Protein 6IYY (pdb70)

Solvent-accessible surface area: 13883 Å² total; per-residue (Å²): 121,144,31,20,116,82,72,45,14,5,70,50,21,8,30,30,50,88,17,38,22,0,0,0,0,5,78,58,0,0,21,2,0,38,2,23,113,36,114,58,118,20,83,43,62,178,48,184,55,3,2,29,17,1,26,15,5,57,137,46,56,57,0,0,2,4,10,20,63,104,85,75,0,30,0,12,15,17,131,141,99,115,38,37,14,87,23,117,22,117,55,67,9,55,2,0,40,9,10,64,68,52,0,0,0,0,5,50,47,56,0,46,0,12,23,34,56,143,103,31,111,91,71,42,59,40,127,9,31,176,4,95,119,5,24,6,14,16,0,15,38,98,148,38,12,14,0,0,2,3,6,76,128,76,2,47,0,44,5,11,46,9,80,44,50,158,109,109,66,45,86,1,96,2,15,173,28,73,13,5,11,18,7,26,4,26,77,0,62,63,0,0,0,0,8,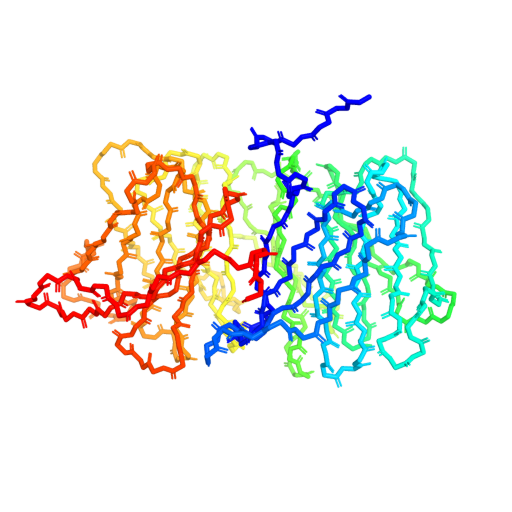112,128,0,10,28,0,50,1,8,44,14,96,55,10,130,91,73,33,36,0,68,32,6,84,135,72,22,60,4,107,14,5,16,2,14,138,92,2,34,29,0,0,1,0,10,40,115,0,25,0,19,0,0,26,6,81,91,26,204,56,85,126,28,59,9,130,14,98,2,110,50,36,23,45,1,19,0,0,15,16,99,79,106,68,0,0,0,0,3,0,31,49,5,8,2,8,12,20,47,19,81,88,104,39,160,22,107,127,74,54,91,26,103,0,32,138,69

Radius of gyration: 18.38 Å; Cα contacts (8 Å, |Δi|>4): 909; chains: 1; bounding box: 47×47×42 Å

Nearest PDB structures (foldseek):
  6klr-assembly1_A  TM=9.874E-01  e=3.138E-53  Homo sapiens
  8zqg-assembly1_B  TM=9.856E-01  e=3.661E-53  Homo sapiens
  9c9i-assembly4_G  TM=9.842E-01  e=3.304E-53  Homo sapiens
  7xfr-assembly1_C-2  TM=9.166E-01  e=2.773E-26  Homo sapiens
  8afq-assembly1_C  TM=8.980E-01  e=2.145E-26  Saccharomyces cerevisiae

Structure (mmCIF, N/CA/C/O backbone):
data_6IYY
#
_entry.id   6IYY
#
_cell.length_a   46.297
_cell.length_b   104.931
_cell.length_c   124.882
_cell.angle_alpha   90.000
_cell.angle_beta   90.000
_cell.angle_gamma   90.000
#
_symmetry.space_group_name_H-M   'C 2 2 21'
#
loop_
_entity.id
_entity.type
_entity.pdbx_description
1 polymer 'WD repeat domain phosphoinositide-interacting protein 3'
2 non-polymer 'SULFATE ION'
3 water water
#
loop_
_atom_site.group_PDB
_atom_site.id
_atom_site.type_symbol
_atom_site.label_atom_id
_atom_site.label_alt_id
_atom_site.label_comp_id
_atom_site.label_asym_id
_atom_site.label_entity_id
_atom_site.label_seq_id
_atom_site.pdbx_PDB_ins_code
_atom_site.Cartn_x
_atom_site.Cartn_y
_atom_site.Cartn_z
_atom_site.occupancy
_atom_site.B_iso_or_equiv
_atom_site.auth_seq_id
_atom_site.auth_comp_id
_atom_site.auth_asym_id
_atom_site.auth_atom_id
_atom_site.pdbx_PDB_model_num
ATOM 1 N N . GLY A 1 1 ? 15.928 6.773 7.310 1.00 64.68 1 GLY A N 1
ATOM 2 C CA . GLY A 1 1 ? 14.503 7.042 7.315 1.00 57.78 1 GLY A CA 1
ATOM 3 C C . GLY A 1 1 ? 14.145 8.513 7.213 1.00 54.16 1 GLY A C 1
ATOM 4 O O . GLY A 1 1 ? 13.670 9.106 8.194 1.00 53.78 1 GLY A O 1
ATOM 5 N N . PRO A 1 2 ? 14.374 9.108 6.034 1.00 50.59 2 PRO A N 1
ATOM 6 C CA . PRO A 1 2 ? 13.988 10.517 5.845 1.00 47.96 2 PRO A CA 1
ATOM 7 C C . PRO A 1 2 ? 12.485 10.746 5.895 1.00 49.79 2 PRO A C 1
ATOM 8 O O . PRO A 1 2 ? 12.047 11.840 6.282 1.00 56.51 2 PRO A O 1
ATOM 12 N N . GLY A 1 3 ? 11.678 9.758 5.510 1.00 40.77 3 GLY A N 1
ATOM 13 C CA . GLY A 1 3 ? 10.247 9.941 5.650 1.00 32.55 3 GLY A CA 1
ATOM 14 C C . GLY A 1 3 ? 9.682 10.882 4.596 1.00 36.10 3 GLY A C 1
ATOM 15 O O . GLY A 1 3 ? 10.261 11.103 3.522 1.00 38.76 3 GLY A O 1
ATOM 16 N N . SER A 1 4 ? 8.501 11.413 4.905 1.00 28.44 4 SER A N 1
ATOM 17 C CA . SER A 1 4 ? 7.746 12.253 3.987 1.00 25.95 4 SER A CA 1
ATOM 18 C C . SER A 1 4 ? 7.175 13.421 4.776 1.00 25.25 4 SER A C 1
ATOM 19 O O . SER A 1 4 ? 6.987 13.312 5.995 1.00 27.28 4 SER A O 1
ATOM 22 N N . PRO A 1 5 ? 6.893 14.554 4.116 1.00 26.76 5 PRO A N 1
ATOM 23 C CA . PRO A 1 5 ? 6.399 15.722 4.869 1.00 31.01 5 PRO A CA 1
ATOM 24 C C . PRO A 1 5 ? 5.180 15.420 5.732 1.00 29.39 5 PRO A C 1
ATOM 25 O O . PRO A 1 5 ? 5.104 15.900 6.868 1.00 34.05 5 PRO A O 1
ATOM 29 N N . HIS A 1 6 ? 4.234 14.612 5.232 1.00 30.43 6 HIS A N 1
ATOM 30 C CA . HIS A 1 6 ? 3.009 14.326 5.972 1.00 32.10 6 HIS A CA 1
ATOM 31 C C . HIS A 1 6 ? 3.003 12.969 6.667 1.00 38.03 6 HIS A C 1
ATOM 32 O O . HIS A 1 6 ? 1.981 12.600 7.256 1.00 38.98 6 HIS A O 1
ATOM 39 N N . GLY A 1 7 ? 4.105 12.228 6.634 1.00 35.36 7 GLY A N 1
ATOM 40 C CA . GLY A 1 7 ? 4.106 10.906 7.222 1.00 31.94 7 GLY A CA 1
ATOM 41 C C . GLY A 1 7 ? 3.255 9.911 6.472 1.00 28.29 7 GLY A C 1
ATOM 42 O O . GLY A 1 7 ? 2.920 8.867 7.030 1.00 32.33 7 GLY A O 1
ATOM 43 N N . ASN A 1 8 ? 2.883 10.213 5.222 1.00 21.36 8 ASN A N 1
ATOM 44 C CA . ASN A 1 8 ? 2.055 9.340 4.394 1.00 21.83 8 ASN A CA 1
ATOM 45 C C . ASN A 1 8 ? 2.808 8.774 3.203 1.00 20.63 8 ASN A C 1
ATOM 46 O O . ASN A 1 8 ? 2.185 8.208 2.300 1.00 17.90 8 ASN A O 1
ATOM 51 N N . GLY A 1 9 ? 4.135 8.914 3.175 1.00 20.49 9 GLY A N 1
ATOM 52 C CA . GLY A 1 9 ? 4.939 8.349 2.113 1.00 19.86 9 GLY A CA 1
ATOM 53 C C . GLY A 1 9 ? 4.984 9.124 0.809 1.00 18.94 9 GLY A C 1
ATOM 54 O O . GLY A 1 9 ? 5.780 8.759 -0.074 1.00 17.39 9 GLY A O 1
ATOM 55 N N A LEU A 1 10 ? 4.172 10.168 0.646 0.81 16.24 10 LEU A N 1
ATOM 56 N N B LEU A 1 10 ? 4.182 10.176 0.672 0.19 17.08 10 LEU A N 1
ATOM 57 C CA A LEU A 1 10 ? 4.072 10.879 -0.627 0.81 15.22 10 LEU A CA 1
ATOM 58 C CA B LEU A 1 10 ? 4.079 10.940 -0.564 0.19 15.56 10 LEU A CA 1
ATOM 59 C C A LEU A 1 10 ? 5.207 11.895 -0.762 0.81 15.67 10 LEU A C 1
ATOM 60 C C B LEU A 1 10 ? 5.280 11.870 -0.702 0.19 16.32 10 LEU A C 1
ATOM 61 O O A LEU A 1 10 ? 5.365 12.787 0.079 0.81 19.25 10 LEU A O 1
ATOM 62 O O B LEU A 1 10 ? 5.545 12.690 0.185 0.19 18.12 10 LEU A O 1
ATOM 71 N N . LEU A 1 11 ? 6.014 11.735 -1.809 1.00 14.90 11 LEU A N 1
ATOM 72 C CA . LEU A 1 11 ? 7.174 12.580 -2.054 1.00 16.68 11 LEU A CA 1
ATOM 73 C C . LEU A 1 11 ? 6.989 13.560 -3.206 1.00 14.94 11 LEU A C 1
ATOM 74 O O . LEU A 1 11 ? 7.734 14.538 -3.283 1.00 16.79 11 LEU A O 1
ATOM 79 N N . TYR A 1 12 ? 6.065 13.285 -4.107 1.00 14.44 12 TYR A N 1
ATOM 80 C CA . TYR A 1 12 ? 5.927 14.042 -5.351 1.00 12.98 12 TYR A CA 1
ATOM 81 C C . TYR A 1 12 ? 4.521 13.829 -5.887 1.00 13.55 12 TYR A C 1
ATOM 82 O O . TYR A 1 12 ? 4.004 12.716 -5.835 1.00 15.20 12 TYR A O 1
ATOM 91 N N . ALA A 1 13 ? 3.933 14.871 -6.466 1.00 13.73 13 ALA A N 1
ATOM 92 C CA . ALA A 1 13 ? 2.707 14.692 -7.233 1.00 13.56 13 ALA A CA 1
ATOM 93 C C . ALA A 1 13 ? 2.742 15.644 -8.404 1.00 10.50 13 ALA A C 1
ATOM 94 O O . ALA A 1 13 ? 3.164 16.794 -8.243 1.00 13.65 13 ALA A O 1
ATOM 96 N N . GLY A 1 14 ? 2.260 15.178 -9.568 1.00 10.01 14 GLY A N 1
ATOM 97 C CA . GLY A 1 14 ? 2.260 16.023 -10.751 1.00 13.30 14 GLY A CA 1
ATOM 98 C C . GLY A 1 14 ? 1.282 15.509 -11.787 1.00 16.04 14 GLY A C 1
ATOM 99 O O . GLY A 1 14 ? 0.921 14.328 -11.787 1.00 13.12 14 GLY A O 1
ATOM 100 N N . PHE A 1 15 ? 0.863 16.406 -12.684 1.00 10.06 15 PHE A N 1
ATOM 101 C CA . PHE A 1 15 ? -0.064 16.059 -13.763 1.00 14.61 15 PHE A CA 1
ATOM 102 C C . PHE A 1 15 ? 0.685 15.690 -15.039 1.00 14.91 15 PHE A C 1
ATOM 103 O O . PHE A 1 15 ? 1.847 16.049 -15.225 1.00 18.10 15 PHE A O 1
ATOM 111 N N . ASN A 1 16 ? -0.005 14.984 -15.946 1.00 13.70 16 ASN A N 1
ATOM 112 C CA . ASN A 1 16 ? 0.518 14.804 -17.292 1.00 16.26 16 ASN A CA 1
ATOM 113 C C . ASN A 1 16 ? 0.064 16.000 -18.139 1.00 17.06 16 ASN A C 1
ATOM 114 O O . ASN A 1 16 ? -0.553 16.938 -17.625 1.00 16.99 16 ASN A O 1
ATOM 119 N N . GLN A 1 17 ? 0.378 15.990 -19.444 1.00 14.40 17 GLN A N 1
ATOM 120 C CA . GLN A 1 17 ? 0.219 17.214 -20.238 1.00 15.27 17 GLN A CA 1
ATOM 121 C C . GLN A 1 17 ? -1.196 17.780 -20.157 1.00 19.55 17 GLN A C 1
ATOM 122 O O . GLN A 1 17 ? -1.372 18.961 -19.839 1.00 14.65 17 GLN A O 1
ATOM 128 N N . ASP A 1 18 ? -2.223 16.976 -20.470 1.00 17.24 18 ASP A N 1
ATOM 129 C CA . ASP A 1 18 ? -3.578 17.525 -20.467 1.00 18.01 18 ASP A CA 1
ATOM 130 C C . ASP A 1 18 ? -4.265 17.370 -19.117 1.00 17.17 18 ASP A C 1
ATOM 131 O O . ASP A 1 18 ? -5.487 17.552 -19.037 1.00 18.61 18 ASP A O 1
ATOM 136 N N . HIS A 1 19 ? -3.516 17.006 -18.075 1.00 15.15 19 HIS A N 1
ATOM 137 C CA . HIS A 1 19 ? -4.012 16.962 -16.692 1.00 15.15 19 HIS A CA 1
ATOM 138 C C . HIS A 1 19 ? -5.105 15.926 -16.493 1.00 14.04 19 HIS A C 1
ATOM 139 O O . HIS A 1 19 ? -5.824 15.972 -15.489 1.00 13.56 19 HIS A O 1
ATOM 146 N N . GLY A 1 20 ? -5.240 14.981 -17.422 1.00 15.83 20 GLY A N 1
ATOM 147 C CA . GLY A 1 20 ? -6.241 13.935 -17.266 1.00 21.08 20 GLY A CA 1
ATOM 148 C C . GLY A 1 20 ? -5.814 12.823 -16.342 1.00 15.22 20 GLY A C 1
ATOM 149 O O . GLY A 1 20 ? -6.647 12.009 -15.934 1.00 16.11 20 GLY A O 1
ATOM 150 N N . CYS A 1 21 ? -4.521 12.784 -16.024 1.00 14.71 21 CYS A N 1
ATOM 151 C CA . CYS A 1 21 ? -3.903 11.870 -15.075 1.00 15.55 21 CYS A CA 1
ATOM 152 C C . CYS A 1 21 ? -2.977 12.653 -14.153 1.00 15.80 21 CYS A C 1
ATOM 153 O O . CYS A 1 21 ? -2.476 13.720 -14.514 1.00 13.09 21 CYS A O 1
ATOM 156 N N . PHE A 1 22 ? -2.762 12.116 -12.952 1.00 10.78 22 PHE A N 1
ATOM 157 C CA . PHE A 1 22 ? -1.719 12.616 -12.080 1.00 10.67 22 PHE A CA 1
ATOM 158 C C . PHE A 1 22 ? -1.025 11.412 -11.479 1.00 15.63 22 PHE A C 1
ATOM 159 O O . PHE A 1 22 ? -1.580 10.310 -11.413 1.00 13.00 22 PHE A O 1
ATOM 167 N N . ALA A 1 23 ? 0.230 11.614 -11.143 1.00 13.62 23 ALA A N 1
ATOM 168 C CA . ALA A 1 23 ? 1.038 10.548 -10.592 1.00 15.82 23 ALA A CA 1
ATOM 169 C C . ALA A 1 23 ? 1.662 11.041 -9.306 1.00 13.91 23 ALA A C 1
ATOM 170 O O . ALA A 1 23 ? 1.949 12.231 -9.148 1.00 18.11 23 ALA A O 1
ATOM 172 N N . CYS A 1 24 ? 1.840 10.114 -8.378 1.00 12.35 24 CYS A N 1
ATOM 173 C CA . CYS A 1 24 ? 2.495 10.407 -7.119 1.00 11.56 24 CYS A CA 1
ATOM 174 C C . CYS A 1 24 ? 3.756 9.580 -7.046 1.00 13.80 24 CYS A C 1
ATOM 175 O O . CYS A 1 24 ? 3.711 8.370 -7.293 1.00 14.29 24 CYS A O 1
ATOM 178 N N . GLY A 1 25 ? 4.853 10.206 -6.633 1.00 12.79 25 GLY A N 1
ATOM 179 C CA . GLY A 1 25 ? 6.048 9.461 -6.275 1.00 12.95 25 GLY A CA 1
ATOM 180 C C . GLY A 1 25 ? 5.974 9.208 -4.783 1.00 15.66 25 GLY A C 1
ATOM 181 O O . GLY A 1 25 ? 5.730 10.135 -4.008 1.00 16.35 25 GLY A O 1
ATOM 182 N N . MET A 1 26 ? 6.162 7.943 -4.386 1.00 11.62 26 MET A N 1
ATOM 183 C CA . MET A 1 26 ? 6.027 7.507 -3.003 1.00 12.54 26 MET A CA 1
ATOM 184 C C . MET A 1 26 ? 7.328 6.899 -2.514 1.00 14.00 26 MET A C 1
ATOM 185 O O . MET A 1 26 ? 8.150 6.417 -3.287 1.00 14.18 26 MET A O 1
ATOM 190 N N . GLU A 1 27 ? 7.463 6.861 -1.192 1.00 15.32 27 GLU A N 1
ATOM 191 C CA . GLU A 1 27 ? 8.621 6.205 -0.586 1.00 17.07 27 GLU A CA 1
ATOM 192 C C . GLU A 1 27 ? 8.748 4.739 -1.002 1.00 17.23 27 GLU A C 1
ATOM 193 O O . GLU A 1 27 ? 9.866 4.188 -0.949 1.00 18.41 27 GLU A O 1
ATOM 199 N N . ASN A 1 28 ? 7.639 4.092 -1.412 1.00 15.92 28 ASN A N 1
ATOM 200 C CA . ASN A 1 28 ? 7.686 2.696 -1.848 1.00 16.20 28 ASN A CA 1
ATOM 201 C C . ASN A 1 28 ? 7.377 2.473 -3.340 1.00 15.00 28 ASN A C 1
ATOM 202 O O . ASN A 1 28 ? 7.256 1.318 -3.754 1.00 15.98 28 ASN A O 1
ATOM 207 N N . GLY A 1 29 ? 7.336 3.513 -4.154 1.00 13.92 29 GLY A N 1
ATOM 208 C CA . GLY A 1 29 ? 7.104 3.327 -5.587 1.00 14.11 29 GLY A CA 1
ATOM 209 C C . GLY A 1 29 ? 6.367 4.514 -6.191 1.00 17.71 29 GLY A C 1
ATOM 210 O O . GLY A 1 29 ? 6.687 5.668 -5.892 1.00 14.87 29 GLY A O 1
ATOM 211 N N . PHE A 1 30 ? 5.385 4.221 -7.055 1.00 12.87 30 PHE A N 1
ATOM 212 C CA . PHE A 1 30 ? 4.629 5.306 -7.655 1.00 10.16 30 PHE A CA 1
ATOM 213 C C . PHE A 1 30 ? 3.197 4.849 -7.862 1.00 11.47 30 PHE A C 1
ATOM 214 O O . PHE A 1 30 ? 2.907 3.652 -7.893 1.00 14.24 30 PHE A O 1
ATOM 222 N N . ARG A 1 31 ? 2.306 5.838 -7.983 1.00 12.63 31 ARG A N 1
ATOM 223 C CA . ARG A 1 31 ? 0.879 5.626 -8.170 1.00 14.96 31 ARG A CA 1
ATOM 224 C C . ARG A 1 31 ? 0.387 6.566 -9.254 1.00 14.57 31 ARG A C 1
ATOM 225 O O . ARG A 1 31 ? 0.858 7.702 -9.365 1.00 17.36 31 ARG A O 1
ATOM 233 N N . VAL A 1 32 ? -0.535 6.085 -10.079 1.00 11.41 32 VAL A N 1
ATOM 234 C CA . VAL A 1 32 ? -1.109 6.896 -11.139 1.00 12.70 32 VAL A CA 1
ATOM 235 C C . VAL A 1 32 ? -2.614 6.881 -10.988 1.00 11.89 32 VAL A C 1
ATOM 236 O O . VAL A 1 32 ? -3.206 5.816 -10.800 1.00 11.35 32 VAL A O 1
ATOM 240 N N . TYR A 1 33 ? -3.223 8.046 -11.183 1.00 16.79 33 TYR A N 1
ATOM 241 C CA . TYR A 1 33 ? -4.653 8.264 -11.041 1.00 13.22 33 TYR A CA 1
ATOM 242 C C . TYR A 1 33 ? -5.205 8.906 -12.296 1.00 12.09 33 TYR A C 1
ATOM 243 O O . TYR A 1 33 ? -4.557 9.776 -12.881 1.00 16.76 33 TYR A O 1
ATOM 252 N N . ASN A 1 34 ? -6.410 8.509 -12.686 1.00 13.00 34 ASN A N 1
ATOM 253 C CA . ASN A 1 34 ? -7.185 9.390 -13.547 1.00 16.57 34 ASN A CA 1
ATOM 254 C C . ASN A 1 34 ? -7.626 10.576 -12.708 1.00 18.42 34 ASN A C 1
ATOM 255 O O . ASN A 1 34 ? -8.071 10.408 -11.569 1.00 16.30 34 ASN A O 1
ATOM 260 N N . THR A 1 35 ? -7.519 11.775 -13.278 1.00 17.05 35 THR A N 1
ATOM 261 C CA . THR A 1 35 ? -7.773 12.984 -12.504 1.00 13.80 35 THR A CA 1
ATOM 262 C C . THR A 1 35 ? -9.259 13.186 -12.237 1.00 17.62 35 THR A C 1
ATOM 263 O O . THR A 1 35 ? -9.648 13.544 -11.123 1.00 16.46 35 THR A O 1
ATOM 267 N N . ASP A 1 36 ? -10.104 12.997 -13.241 1.00 13.98 36 ASP A N 1
ATOM 268 C CA . ASP A 1 36 ? -11.492 13.449 -13.118 1.00 19.16 36 ASP A CA 1
ATOM 269 C C . ASP A 1 36 ? -12.353 12.705 -14.140 1.00 21.87 36 ASP A C 1
ATOM 270 O O . ASP A 1 36 ? -12.297 13.025 -15.334 1.00 17.52 36 ASP A O 1
ATOM 275 N N . PRO A 1 37 ? -13.156 11.703 -13.723 1.00 19.30 37 PRO A N 1
ATOM 276 C CA . PRO A 1 37 ? -13.369 11.265 -12.333 1.00 21.47 37 PRO A CA 1
ATOM 277 C C . PRO A 1 37 ? -12.146 10.592 -11.737 1.00 22.28 37 PRO A C 1
ATOM 278 O O . PRO A 1 37 ? -11.408 9.886 -12.440 1.00 19.11 37 PRO A O 1
ATOM 282 N N . LEU A 1 38 ? -11.922 10.837 -10.447 1.00 19.81 38 LEU A N 1
ATOM 283 C CA . LEU A 1 38 ? -10.767 10.295 -9.762 1.00 19.75 38 LEU A CA 1
ATOM 284 C C . LEU A 1 38 ? -10.836 8.777 -9.769 1.00 16.22 38 LEU A C 1
ATOM 285 O O . LEU A 1 38 ? -11.861 8.195 -9.400 1.00 17.63 38 LEU A O 1
ATOM 290 N N . LYS A 1 39 ? -9.748 8.134 -10.186 1.00 18.50 39 LYS A N 1
ATOM 291 C CA . LYS A 1 39 ? -9.718 6.679 -10.247 1.00 20.68 39 LYS A CA 1
ATOM 292 C C . LYS A 1 39 ? -8.275 6.240 -10.139 1.00 19.35 39 LYS A C 1
ATOM 293 O O . LYS A 1 39 ? -7.409 6.829 -10.791 1.00 20.43 39 LYS A O 1
ATOM 299 N N . GLU A 1 40 ? -8.008 5.227 -9.318 1.00 18.59 40 GLU A N 1
ATOM 300 C CA . GLU A 1 40 ? -6.647 4.698 -9.260 1.00 17.23 40 GLU A CA 1
ATOM 301 C C . GLU A 1 40 ? -6.401 3.865 -10.512 1.00 15.68 40 GLU A C 1
ATOM 302 O O . GLU A 1 40 ? -7.234 3.026 -10.872 1.00 24.59 40 GLU A O 1
ATOM 308 N N . LYS A 1 41 ? -5.320 4.146 -11.229 1.00 15.26 41 LYS A N 1
ATOM 309 C CA . LYS A 1 41 ? -5.031 3.420 -12.469 1.00 22.31 41 LYS A CA 1
ATOM 310 C C . LYS A 1 41 ? -3.821 2.508 -12.389 1.00 20.55 41 LYS A C 1
ATOM 311 O O . LYS A 1 41 ? -3.767 1.509 -13.113 1.00 20.65 41 LYS A O 1
ATOM 317 N N . GLU A 1 42 ? -2.858 2.803 -11.525 1.00 16.90 42 GLU A N 1
ATOM 318 C CA . GLU A 1 42 ? -1.739 1.892 -11.351 1.00 15.38 42 GLU A CA 1
ATOM 319 C C . GLU A 1 42 ? -1.148 2.162 -9.985 1.00 14.30 42 GLU A C 1
ATOM 320 O O . GLU A 1 42 ? -1.069 3.317 -9.561 1.00 13.31 42 GLU A O 1
ATOM 326 N N . LYS A 1 43 ? -0.738 1.101 -9.305 1.00 13.89 43 LYS A N 1
ATOM 327 C CA . LYS A 1 43 ? -0.058 1.240 -8.022 1.00 14.93 43 LYS A CA 1
ATOM 328 C C . LYS A 1 43 ? 1.140 0.309 -8.027 1.00 15.67 43 LYS A C 1
ATOM 329 O O . LYS A 1 43 ? 0.973 -0.908 -8.161 1.00 19.06 43 LYS A O 1
ATOM 335 N N . GLN A 1 44 ? 2.341 0.870 -7.895 1.00 12.77 44 GLN A N 1
ATOM 336 C CA . GLN A 1 44 ? 3.550 0.077 -7.723 1.00 16.09 44 GLN A CA 1
ATOM 337 C C . GLN A 1 44 ? 4.065 0.419 -6.331 1.00 15.28 44 GLN A C 1
ATOM 338 O O . GLN A 1 44 ? 4.493 1.551 -6.092 1.00 16.10 44 GLN A O 1
ATOM 344 N N . GLU A 1 45 ? 3.951 -0.519 -5.393 1.00 14.75 45 GLU A N 1
ATOM 345 C CA . GLU A 1 45 ? 4.294 -0.203 -4.011 1.00 17.24 45 GLU A CA 1
ATOM 346 C C . GLU A 1 45 ? 5.489 -0.995 -3.513 1.00 16.71 45 GLU A C 1
ATOM 347 O O . GLU A 1 45 ? 5.769 -0.980 -2.300 1.00 17.76 45 GLU A O 1
ATOM 353 N N . PHE A 1 46 ? 6.213 -1.669 -4.417 1.00 16.76 46 PHE A N 1
ATOM 354 C CA . PHE A 1 46 ? 7.317 -2.538 -4.030 1.00 18.14 46 PHE A CA 1
ATOM 355 C C . PHE A 1 46 ? 8.595 -2.216 -4.811 1.00 20.78 46 PHE A C 1
ATOM 356 O O . PHE A 1 46 ? 9.431 -3.092 -5.036 1.00 21.62 46 PHE A O 1
ATOM 364 N N . LEU A 1 47 ? 8.774 -0.956 -5.188 1.00 19.18 47 LEU A N 1
ATOM 365 C CA . LEU A 1 47 ? 9.965 -0.483 -5.889 1.00 17.23 47 LEU A CA 1
ATOM 366 C C . LEU A 1 47 ? 10.984 -0.004 -4.870 1.00 21.54 47 LEU A C 1
ATOM 367 O O . LEU A 1 47 ? 10.775 1.012 -4.194 1.00 20.74 47 LEU A O 1
ATOM 372 N N . GLU A 1 48 ? 12.087 -0.739 -4.751 1.00 19.83 48 GLU A N 1
ATOM 373 C CA . GLU A 1 48 ? 13.066 -0.431 -3.719 1.00 25.84 48 GLU A CA 1
ATOM 374 C C . GLU A 1 48 ? 13.622 0.958 -3.954 1.00 22.08 48 GLU A C 1
ATOM 375 O O . GLU A 1 48 ? 13.919 1.332 -5.090 1.00 27.57 48 GLU A O 1
ATOM 381 N N . GLY A 1 49 ? 13.706 1.743 -2.890 1.00 21.90 49 GLY A N 1
ATOM 382 C CA . GLY A 1 49 ? 14.178 3.104 -2.972 1.00 25.62 49 GLY A CA 1
ATOM 383 C C . GLY A 1 49 ? 13.114 4.147 -3.231 1.00 21.86 49 GLY A C 1
ATOM 384 O O . GLY A 1 49 ? 13.375 5.344 -3.030 1.00 22.71 49 GLY A O 1
ATOM 385 N N . GLY A 1 50 ? 11.931 3.743 -3.684 1.00 22.16 50 GLY A N 1
ATOM 386 C CA . GLY A 1 50 ? 10.874 4.687 -3.977 1.00 20.43 50 GLY A CA 1
ATOM 387 C C . GLY A 1 50 ? 11.126 5.558 -5.202 1.00 20.03 50 GLY A C 1
ATOM 388 O O . GLY A 1 50 ? 12.062 5.373 -5.981 1.00 17.07 50 GLY A O 1
ATOM 389 N N . VAL A 1 51 ? 10.242 6.533 -5.367 1.00 14.94 51 VAL A N 1
ATOM 390 C CA . VAL A 1 51 ? 10.273 7.410 -6.530 1.00 15.40 51 VAL A CA 1
ATOM 391 C C . VAL A 1 51 ? 9.964 8.828 -6.078 1.00 16.85 51 VAL A C 1
ATOM 392 O O . VAL A 1 51 ? 8.941 9.069 -5.432 1.00 16.97 51 VAL A O 1
ATOM 396 N N . GLY A 1 52 ? 10.822 9.769 -6.434 1.00 19.61 52 GLY A N 1
ATOM 397 C CA . GLY A 1 52 ? 10.648 11.128 -5.967 1.00 21.55 52 GLY A CA 1
ATOM 398 C C . GLY A 1 52 ? 10.251 12.127 -7.036 1.00 23.56 52 GLY A C 1
ATOM 399 O O . GLY A 1 52 ? 10.093 13.316 -6.749 1.00 24.68 52 GLY A O 1
ATOM 400 N N . HIS A 1 53 ? 10.122 11.662 -8.275 1.00 20.45 53 HIS A N 1
ATOM 401 C CA . HIS A 1 53 ? 9.641 12.454 -9.402 1.00 16.59 53 HIS A CA 1
ATOM 402 C C . HIS A 1 53 ? 9.121 11.471 -10.443 1.00 16.15 53 HIS A C 1
ATOM 403 O O . HIS A 1 53 ? 9.765 10.452 -10.698 1.00 19.61 53 HIS A O 1
ATOM 410 N N . VAL A 1 54 ? 7.941 11.739 -10.999 1.00 14.56 54 VAL A N 1
ATOM 411 C CA . VAL A 1 54 ? 7.308 10.872 -11.994 1.00 13.48 54 VAL A CA 1
ATOM 412 C C . VAL A 1 54 ? 6.840 11.741 -13.146 1.00 18.76 54 VAL A C 1
ATOM 413 O O . VAL A 1 54 ? 6.090 12.700 -12.934 1.00 17.84 54 VAL A O 1
ATOM 417 N N A GLU A 1 55 ? 7.221 11.371 -14.358 0.47 18.36 55 GLU A N 1
ATOM 418 N N B GLU A 1 55 ? 7.290 11.419 -14.353 0.53 18.60 55 GLU A N 1
ATOM 419 C CA A GLU A 1 55 ? 6.785 12.066 -15.561 0.47 18.56 55 GLU A CA 1
ATOM 420 C CA B GLU A 1 55 ? 6.819 12.040 -15.587 0.53 18.66 55 GLU A CA 1
ATOM 421 C C A GLU A 1 55 ? 6.077 11.079 -16.480 0.47 15.62 55 GLU A C 1
ATOM 422 C C B GLU A 1 55 ? 6.004 11.008 -16.359 0.53 15.75 55 GLU A C 1
ATOM 423 O O A GLU A 1 55 ? 6.625 10.021 -16.797 0.47 13.64 55 GLU A O 1
ATOM 424 O O B GLU A 1 55 ? 6.381 9.836 -16.421 0.53 14.86 55 GLU A O 1
ATOM 435 N N . MET A 1 56 ? 4.862 11.427 -16.903 1.00 13.75 56 MET A N 1
ATOM 436 C CA . MET A 1 56 ? 4.010 10.534 -17.676 1.00 16.60 56 MET A CA 1
ATOM 437 C C . MET A 1 56 ? 4.077 10.856 -19.160 1.00 18.25 56 MET A C 1
ATOM 438 O O . MET A 1 56 ? 4.024 12.024 -19.557 1.00 16.80 56 MET A O 1
ATOM 443 N N . LEU A 1 57 ? 4.190 9.799 -19.965 1.00 14.08 57 LEU A N 1
ATOM 444 C CA . LEU A 1 57 ? 4.064 9.862 -21.418 1.00 15.49 57 LEU A CA 1
ATOM 445 C C . LEU A 1 57 ? 3.202 8.665 -21.862 1.00 17.42 57 LEU A C 1
ATOM 446 O O . LEU A 1 57 ? 3.616 7.769 -22.595 1.00 15.63 57 LEU A O 1
ATOM 451 N N . PHE A 1 58 ? 1.955 8.622 -21.379 1.00 14.93 58 PHE A N 1
ATOM 452 C CA . PHE A 1 58 ? 1.085 7.491 -21.681 1.00 17.67 58 PHE A CA 1
ATOM 453 C C . PHE A 1 58 ? 0.812 7.329 -23.164 1.00 16.57 58 PHE A C 1
ATOM 454 O O . PHE A 1 58 ? 0.504 6.212 -23.598 1.00 20.06 58 PHE A O 1
ATOM 462 N N . ARG A 1 59 ? 0.911 8.401 -23.954 1.00 19.23 59 ARG A N 1
ATOM 463 C CA . ARG A 1 59 ? 0.716 8.261 -25.395 1.00 19.42 59 ARG A CA 1
ATOM 464 C C . ARG A 1 59 ? 1.682 7.246 -26.007 1.00 20.27 59 ARG A C 1
ATOM 465 O O . ARG A 1 59 ? 1.365 6.635 -27.044 1.00 21.97 59 ARG A O 1
ATOM 473 N N . CYS A 1 60 ? 2.845 7.045 -25.379 1.00 20.19 60 CYS A N 1
ATOM 474 C CA . CYS A 1 60 ? 3.825 6.038 -25.789 1.00 22.89 60 CYS A CA 1
ATOM 475 C C . CYS A 1 60 ? 3.961 4.920 -24.758 1.00 23.28 60 CYS A C 1
ATOM 476 O O . CYS A 1 60 ? 4.908 4.133 -24.837 1.00 23.98 60 CYS A O 1
ATOM 479 N N . ASN A 1 61 ? 3.058 4.866 -23.779 1.00 19.73 61 ASN A N 1
ATOM 480 C CA . ASN A 1 61 ? 3.064 3.867 -22.709 1.00 20.51 61 ASN A CA 1
ATOM 481 C C . ASN A 1 61 ? 4.380 3.857 -21.930 1.00 20.49 61 ASN A C 1
ATOM 482 O O . ASN A 1 61 ? 4.885 2.798 -21.547 1.00 20.29 61 ASN A O 1
ATOM 487 N N . TYR A 1 62 ? 4.915 5.043 -21.646 1.00 17.79 62 TYR A N 1
ATOM 488 C CA . TYR A 1 62 ? 6.112 5.171 -20.824 1.00 14.08 62 TYR A CA 1
ATOM 489 C C . TYR A 1 62 ? 5.899 6.158 -19.692 1.00 17.35 62 TYR A C 1
ATOM 490 O O . TYR A 1 62 ? 5.133 7.122 -19.825 1.00 20.49 62 TYR A O 1
ATOM 499 N N . LEU A 1 63 ? 6.582 5.894 -18.577 1.00 17.28 63 LEU A N 1
ATOM 500 C CA . LEU A 1 63 ? 6.837 6.878 -17.531 1.00 16.51 63 LEU A CA 1
ATOM 501 C C . LEU A 1 63 ? 8.338 7.040 -17.351 1.00 12.12 63 LEU A C 1
ATOM 502 O O . LEU A 1 63 ? 9.121 6.128 -17.636 1.00 16.01 63 LEU A O 1
ATOM 507 N N . ALA A 1 64 ? 8.743 8.197 -16.844 1.00 11.46 64 ALA A N 1
ATOM 508 C CA . ALA A 1 64 ? 10.102 8.371 -16.342 1.00 12.79 64 ALA A CA 1
ATOM 509 C C . ALA A 1 64 ? 10.062 8.574 -14.835 1.00 15.28 64 ALA A C 1
ATOM 510 O O . ALA A 1 64 ? 9.273 9.387 -14.326 1.00 18.33 64 ALA A O 1
ATOM 512 N N . LEU A 1 65 ? 10.906 7.829 -14.128 1.00 17.94 65 LEU A N 1
ATOM 513 C CA . LEU A 1 65 ? 10.951 7.821 -12.674 1.00 20.25 65 LEU A CA 1
ATOM 514 C C . LEU A 1 65 ? 12.316 8.270 -12.203 1.00 19.17 65 LEU A C 1
ATOM 515 O O . LEU A 1 65 ? 13.340 7.813 -12.722 1.00 19.09 65 LEU A O 1
ATOM 520 N N . VAL A 1 66 ? 12.344 9.151 -11.209 1.00 11.67 66 VAL A N 1
ATOM 521 C CA . VAL A 1 66 ? 13.590 9.405 -10.491 1.00 15.72 66 VAL A CA 1
ATOM 522 C C . VAL A 1 66 ? 13.562 8.600 -9.206 1.00 21.32 66 VAL A C 1
ATOM 523 O O . VAL A 1 66 ? 12.606 8.701 -8.414 1.00 16.07 66 VAL A O 1
ATOM 527 N N . GLY A 1 67 ? 14.590 7.773 -9.022 1.00 16.71 67 GLY A N 1
ATOM 528 C CA . GLY A 1 67 ? 14.691 6.994 -7.809 1.00 23.82 67 GLY A CA 1
ATOM 529 C C . GLY A 1 67 ? 14.702 7.890 -6.591 1.00 31.61 67 GLY A C 1
ATOM 530 O O . GLY A 1 67 ? 15.151 9.036 -6.636 1.00 35.21 67 GLY A O 1
ATOM 531 N N . GLY A 1 68 ? 14.154 7.372 -5.501 1.00 33.56 68 GLY A N 1
ATOM 532 C CA . GLY A 1 68 ? 14.209 8.112 -4.256 1.00 28.12 68 GLY A CA 1
ATOM 533 C C . GLY A 1 68 ? 15.622 8.508 -3.885 1.00 29.09 68 GLY A C 1
ATOM 534 O O . GLY A 1 68 ? 15.830 9.552 -3.263 1.00 31.44 68 GLY A O 1
ATOM 535 N N . GLY A 1 69 ? 16.610 7.694 -4.277 1.00 31.88 69 GLY A N 1
ATOM 536 C CA . GLY A 1 69 ? 18.022 8.000 -4.088 1.00 29.94 69 GLY A CA 1
ATOM 537 C C . GLY A 1 69 ? 18.543 9.159 -4.929 1.00 33.59 69 GLY A C 1
ATOM 538 O O . GLY A 1 69 ? 19.673 9.611 -4.697 1.00 30.64 69 GLY A O 1
ATOM 539 N N . LYS A 1 70 ? 17.758 9.627 -5.903 1.00 29.51 70 LYS A N 1
ATOM 540 C CA . LYS A 1 70 ? 17.920 10.887 -6.655 1.00 31.17 70 LYS A CA 1
ATOM 541 C C . LYS A 1 70 ? 19.025 10.869 -7.705 1.00 30.15 70 LYS A C 1
ATOM 542 O O . LYS A 1 70 ? 19.320 11.920 -8.296 1.00 19.17 70 LYS A O 1
ATOM 548 N N . LYS A 1 71 ? 19.635 9.731 -7.995 1.00 18.89 71 LYS A N 1
ATOM 549 C CA . LYS A 1 71 ? 20.720 9.725 -8.960 1.00 21.29 71 LYS A CA 1
ATOM 550 C C . LYS A 1 71 ? 20.460 8.853 -10.171 1.00 25.45 71 LYS A C 1
ATOM 551 O O . LYS A 1 71 ? 21.338 8.752 -11.038 1.00 35.91 71 LYS A O 1
ATOM 557 N N . LYS A 1 72 ? 19.306 8.214 -10.241 1.00 25.74 72 LYS A N 1
ATOM 558 C CA . LYS A 1 72 ? 18.952 7.279 -11.298 1.00 27.33 72 LYS A CA 1
ATOM 559 C C . LYS A 1 72 ? 17.658 7.736 -11.957 1.00 20.70 72 LYS A C 1
ATOM 560 O O . LYS A 1 72 ? 16.682 8.039 -11.263 1.00 25.76 72 LYS A O 1
ATOM 566 N N . VAL A 1 73 ? 17.666 7.800 -13.287 1.00 17.98 73 VAL A N 1
ATOM 567 C CA . VAL A 1 73 ? 16.461 7.973 -14.089 1.00 18.78 73 VAL A CA 1
ATOM 568 C C . VAL A 1 73 ? 16.109 6.616 -14.665 1.00 18.51 73 VAL A C 1
ATOM 569 O O . VAL A 1 73 ? 16.953 5.954 -15.288 1.00 21.59 73 VAL A O 1
ATOM 573 N N A MET A 1 74 ? 14.865 6.199 -14.462 0.56 19.64 74 MET A N 1
ATOM 574 N N B MET A 1 74 ? 14.887 6.170 -14.387 0.44 19.71 74 MET A N 1
ATOM 575 C CA A MET A 1 74 ? 14.395 4.904 -14.919 0.56 19.68 74 MET A CA 1
ATOM 576 C CA B MET A 1 74 ? 14.356 4.916 -14.892 0.44 19.91 74 MET A CA 1
ATOM 577 C C A MET A 1 74 ? 13.226 5.137 -15.858 0.56 18.12 74 MET A C 1
ATOM 578 C C B MET A 1 74 ? 13.271 5.244 -15.904 0.44 17.94 74 MET A C 1
ATOM 579 O O A MET A 1 74 ? 12.243 5.791 -15.485 0.56 18.13 74 MET A O 1
ATOM 580 O O B MET A 1 74 ? 12.388 6.066 -15.626 0.44 17.74 74 MET A O 1
ATOM 589 N N . ILE A 1 75 ? 13.346 4.621 -17.073 1.00 16.92 75 ILE A N 1
ATOM 590 C CA . ILE A 1 75 ? 12.268 4.683 -18.048 1.00 18.32 75 ILE A CA 1
ATOM 591 C C . ILE A 1 75 ? 11.440 3.434 -17.849 1.00 15.80 75 ILE A C 1
ATOM 592 O O . ILE A 1 75 ? 11.937 2.318 -18.040 1.00 18.49 75 ILE A O 1
ATOM 597 N N . TRP A 1 76 ? 10.192 3.633 -17.463 1.00 15.45 76 TRP A N 1
ATOM 598 C CA . TRP A 1 76 ? 9.273 2.561 -17.104 1.00 17.19 76 TRP A CA 1
ATOM 599 C C . TRP A 1 76 ? 8.360 2.272 -18.288 1.00 15.24 76 TRP A C 1
ATOM 600 O O . TRP A 1 76 ? 7.607 3.146 -18.717 1.00 16.11 76 TRP A O 1
ATOM 611 N N . ASP A 1 77 ? 8.423 1.045 -18.804 1.00 16.80 77 ASP A N 1
ATOM 612 C CA . ASP A 1 77 ? 7.526 0.600 -19.866 1.00 16.13 77 ASP A CA 1
ATOM 613 C C . ASP A 1 77 ? 6.236 0.135 -19.205 1.00 20.02 77 ASP A C 1
ATOM 614 O O . ASP A 1 77 ? 6.223 -0.861 -18.470 1.00 20.55 77 ASP A O 1
ATOM 619 N N . ASP A 1 78 ? 5.155 0.870 -19.441 1.00 16.87 78 ASP A N 1
ATOM 620 C CA . ASP A 1 78 ? 3.920 0.643 -18.698 1.00 17.30 78 ASP A CA 1
ATOM 621 C C . ASP A 1 78 ? 3.101 -0.517 -19.249 1.00 23.39 78 ASP A C 1
ATOM 622 O O . ASP A 1 78 ? 2.102 -0.906 -18.632 1.00 27.02 78 ASP A O 1
ATOM 627 N N . LEU A 1 79 ? 3.494 -1.089 -20.387 1.00 22.15 79 LEU A N 1
ATOM 628 C CA . LEU A 1 79 ? 2.910 -2.361 -20.805 1.00 24.09 79 LEU A CA 1
ATOM 629 C C . LEU A 1 79 ? 3.656 -3.515 -20.156 1.00 26.17 79 LEU A C 1
ATOM 630 O O . LEU A 1 79 ? 3.046 -4.419 -19.589 1.00 27.56 79 LEU A O 1
ATOM 635 N N . LYS A 1 80 ? 4.988 -3.480 -20.218 1.00 24.52 80 LYS A N 1
ATOM 636 C CA . LYS A 1 80 ? 5.788 -4.525 -19.609 1.00 25.12 80 LYS A CA 1
ATOM 637 C C . LYS A 1 80 ? 5.797 -4.413 -18.087 1.00 26.73 80 LYS A C 1
ATOM 638 O O . LYS A 1 80 ? 6.106 -5.397 -17.415 1.00 28.80 80 LYS A O 1
ATOM 644 N N . LYS A 1 81 ? 5.442 -3.245 -17.536 1.00 23.99 81 LYS A N 1
ATOM 645 C CA . LYS A 1 81 ? 5.472 -2.992 -16.093 1.00 22.89 81 LYS A CA 1
ATOM 646 C C . LYS A 1 81 ? 6.886 -3.189 -15.538 1.00 27.45 81 LYS A C 1
ATOM 647 O O . LYS A 1 81 ? 7.094 -3.858 -14.521 1.00 28.12 81 LYS A O 1
ATOM 653 N N . LYS A 1 82 ? 7.873 -2.601 -16.218 1.00 20.00 82 LYS A N 1
ATOM 654 C CA . LYS A 1 82 ? 9.243 -2.718 -15.736 1.00 18.41 82 LYS A CA 1
ATOM 655 C C . LYS A 1 82 ? 10.081 -1.578 -16.286 1.00 21.94 82 LYS A C 1
ATOM 656 O O . LYS A 1 82 ? 9.737 -0.934 -17.281 1.00 24.27 82 LYS A O 1
ATOM 662 N N . THR A 1 83 ? 11.219 -1.372 -15.642 1.00 20.35 83 THR A N 1
ATOM 663 C CA . THR A 1 83 ? 12.186 -0.410 -16.131 1.00 20.42 83 THR A CA 1
ATOM 664 C C . THR A 1 83 ? 12.946 -1.016 -17.298 1.00 21.44 83 THR A C 1
ATOM 665 O O . THR A 1 83 ? 13.541 -2.086 -17.160 1.00 23.02 83 THR A O 1
ATOM 669 N N . VAL A 1 84 ? 12.945 -0.320 -18.435 1.00 20.13 84 VAL A N 1
ATOM 670 C CA . VAL A 1 84 ? 13.648 -0.782 -19.630 1.00 23.10 84 VAL A CA 1
ATOM 671 C C . VAL A 1 84 ? 14.885 0.048 -19.965 1.00 23.07 84 VAL A C 1
ATOM 672 O O . VAL A 1 84 ? 15.714 -0.405 -20.773 1.00 22.21 84 VAL A O 1
ATOM 676 N N . ILE A 1 85 ? 15.025 1.250 -19.410 1.00 22.93 85 ILE A N 1
ATOM 677 C CA . ILE A 1 85 ? 16.213 2.075 -19.603 1.00 24.18 85 ILE A CA 1
ATOM 678 C C . ILE A 1 85 ? 16.554 2.699 -18.260 1.00 21.06 85 ILE A C 1
ATOM 679 O O . ILE A 1 85 ? 15.664 3.167 -17.552 1.00 20.66 85 ILE A O 1
ATOM 684 N N . GLU A 1 86 ? 17.830 2.700 -17.900 1.00 22.12 86 GLU A N 1
ATOM 685 C CA . GLU A 1 86 ? 18.280 3.433 -16.724 1.00 24.77 86 GLU A CA 1
ATOM 686 C C . GLU A 1 86 ? 19.478 4.282 -17.097 1.00 25.13 86 GLU A C 1
ATOM 687 O O . GLU A 1 86 ? 20.399 3.819 -17.789 1.00 23.92 86 GLU A O 1
ATOM 693 N N . ILE A 1 87 ? 19.460 5.526 -16.636 1.00 21.49 87 ILE A N 1
ATOM 694 C CA . ILE A 1 87 ? 20.597 6.425 -16.759 1.00 23.51 87 ILE A CA 1
ATOM 695 C C . ILE A 1 87 ? 20.999 6.848 -15.359 1.00 26.71 87 ILE A C 1
ATOM 696 O O . ILE A 1 87 ? 20.152 7.296 -14.578 1.00 24.40 87 ILE A O 1
ATOM 701 N N . GLU A 1 88 ? 22.282 6.704 -15.045 1.00 29.26 88 GLU A N 1
ATOM 702 C CA . GLU A 1 88 ? 22.804 7.099 -13.750 1.00 34.83 88 GLU A CA 1
ATOM 703 C C . GLU A 1 88 ? 23.556 8.408 -13.885 1.00 30.57 88 GLU A C 1
ATOM 704 O O . GLU A 1 88 ? 24.303 8.613 -14.846 1.00 26.95 88 GLU A O 1
ATOM 710 N N . PHE A 1 89 ? 23.388 9.277 -12.896 1.00 28.19 89 PHE A N 1
ATOM 711 C CA . PHE A 1 89 ? 24.055 10.565 -12.912 1.00 26.62 89 PHE A CA 1
ATOM 712 C C . PHE A 1 89 ? 24.943 10.689 -11.691 1.00 22.30 89 PHE A C 1
ATOM 713 O O . PHE A 1 89 ? 24.726 10.021 -10.677 1.00 34.78 89 PHE A O 1
ATOM 721 N N . SER A 1 90 ? 25.917 11.586 -11.793 1.00 23.11 90 SER A N 1
ATOM 722 C CA . SER A 1 90 ? 26.846 11.854 -10.707 1.00 25.65 90 SER A CA 1
ATOM 723 C C . SER A 1 90 ? 26.411 13.034 -9.851 1.00 27.64 90 SER A C 1
ATOM 724 O O . SER A 1 90 ? 27.190 13.482 -8.999 1.00 30.02 90 SER A O 1
ATOM 727 N N . THR A 1 91 ? 25.200 13.549 -10.073 1.00 22.97 91 THR A N 1
ATOM 728 C CA . THR A 1 91 ? 24.612 14.633 -9.293 1.00 21.98 91 THR A CA 1
ATOM 729 C C . THR A 1 91 ? 23.107 14.382 -9.228 1.00 20.58 91 THR A C 1
ATOM 730 O O . THR A 1 91 ? 22.571 13.574 -9.991 1.00 19.33 91 THR A O 1
ATOM 734 N N . GLU A 1 92 ? 22.428 15.063 -8.292 1.00 20.16 92 GLU A N 1
ATOM 735 C CA . GLU A 1 92 ? 21.013 14.791 -8.036 1.00 20.62 92 GLU A CA 1
ATOM 736 C C . GLU A 1 92 ? 20.131 15.214 -9.210 1.00 20.68 92 GLU A C 1
ATOM 737 O O . GLU A 1 92 ? 20.234 16.341 -9.706 1.00 17.06 92 GLU A O 1
ATOM 743 N N . VAL A 1 93 ? 19.256 14.313 -9.641 1.00 16.15 93 VAL A N 1
ATOM 744 C CA . VAL A 1 93 ? 18.280 14.614 -10.687 1.00 14.66 93 VAL A CA 1
ATOM 745 C C . VAL A 1 93 ? 17.089 15.323 -10.052 1.00 19.03 93 VAL A C 1
ATOM 746 O O . VAL A 1 93 ? 16.452 14.793 -9.129 1.00 17.75 93 VAL A O 1
ATOM 750 N N . LYS A 1 94 ? 16.779 16.521 -10.547 1.00 15.18 94 LYS A N 1
ATOM 751 C CA . LYS A 1 94 ? 15.665 17.293 -9.995 1.00 13.56 94 LYS A CA 1
ATOM 752 C C . LYS A 1 94 ? 14.338 17.042 -10.711 1.00 16.50 94 LYS A C 1
ATOM 753 O O . LYS A 1 94 ? 13.269 17.182 -10.089 1.00 17.92 94 LYS A O 1
ATOM 759 N N . ALA A 1 95 ? 14.390 16.688 -11.986 1.00 17.07 95 ALA A N 1
ATOM 760 C CA . ALA A 1 95 ? 13.189 16.451 -12.784 1.00 16.62 95 ALA A CA 1
ATOM 761 C C . ALA A 1 95 ? 13.581 15.698 -14.042 1.00 13.56 95 ALA A C 1
ATOM 762 O O . ALA A 1 95 ? 14.755 15.663 -14.442 1.00 12.29 95 ALA A O 1
ATOM 764 N N . VAL A 1 96 ? 12.590 15.054 -14.649 1.00 15.67 96 VAL A N 1
ATOM 765 C CA A VAL A 1 96 ? 12.760 14.432 -15.949 0.43 14.38 96 VAL A CA 1
ATOM 766 C CA B VAL A 1 96 ? 12.748 14.406 -15.944 0.57 13.97 96 VAL A CA 1
ATOM 767 C C . VAL A 1 96 ? 11.520 14.758 -16.771 1.00 14.90 96 VAL A C 1
ATOM 768 O O . VAL A 1 96 ? 10.407 14.819 -16.235 1.00 15.76 96 VAL A O 1
ATOM 775 N N . LYS A 1 97 ? 11.729 15.035 -18.058 1.00 15.33 97 LYS A N 1
ATOM 776 C CA . LYS A 1 97 ? 10.648 15.329 -18.990 1.00 18.81 97 LYS A CA 1
ATOM 777 C C . LYS A 1 97 ? 10.822 14.426 -20.199 1.00 15.69 97 LYS A C 1
ATOM 778 O O . LYS A 1 97 ? 11.949 14.134 -20.605 1.00 18.03 97 LYS A O 1
ATOM 784 N N . LEU A 1 98 ? 9.708 13.989 -20.777 1.00 13.72 98 LEU A N 1
ATOM 785 C CA . LEU A 1 98 ? 9.750 13.063 -21.899 1.00 15.97 98 LEU A CA 1
ATOM 786 C C . LEU A 1 98 ? 8.933 13.601 -23.066 1.00 16.07 98 LEU A C 1
ATOM 787 O O . LEU A 1 98 ? 7.882 14.210 -22.866 1.00 14.72 98 LEU A O 1
ATOM 792 N N . ARG A 1 99 ? 9.411 13.371 -24.282 1.00 13.85 99 ARG A N 1
ATOM 793 C CA . ARG A 1 99 ? 8.541 13.355 -25.462 1.00 15.16 99 ARG A CA 1
ATOM 794 C C . ARG A 1 99 ? 8.873 12.089 -26.237 1.00 18.02 99 ARG A C 1
ATOM 795 O O . ARG A 1 99 ? 9.722 11.300 -25.806 1.00 18.70 99 ARG A O 1
ATOM 803 N N . ARG A 1 100 ? 8.170 11.863 -27.358 1.00 17.24 100 ARG A N 1
ATOM 804 C CA . ARG A 1 100 ? 8.338 10.611 -28.083 1.00 18.61 100 ARG A CA 1
ATOM 805 C C . ARG A 1 100 ? 9.794 10.339 -28.418 1.00 20.20 100 ARG A C 1
ATOM 806 O O . ARG A 1 100 ? 10.235 9.188 -28.352 1.00 21.19 100 ARG A O 1
ATOM 808 N N . ASP A 1 101 ? 10.570 11.377 -28.750 1.00 16.98 101 ASP A N 1
ATOM 809 C CA . ASP A 1 101 ? 11.930 11.156 -29.244 1.00 20.83 101 ASP A CA 1
ATOM 810 C C . ASP A 1 101 ? 13.050 11.754 -28.387 1.00 18.95 101 ASP A C 1
ATOM 811 O O . ASP A 1 101 ? 14.209 11.757 -28.831 1.00 20.08 101 ASP A O 1
ATOM 816 N N . ARG A 1 102 ? 12.763 12.243 -27.178 1.00 16.49 102 ARG A N 1
ATOM 817 C CA . ARG A 1 102 ? 13.774 12.857 -26.321 1.00 15.29 102 ARG A CA 1
ATOM 818 C C . ARG A 1 102 ? 13.525 12.512 -24.857 1.00 16.13 102 ARG A C 1
ATOM 819 O O . ARG A 1 102 ? 12.380 12.492 -24.397 1.00 14.83 102 ARG A O 1
ATOM 827 N N . ILE A 1 103 ? 14.607 12.274 -24.126 1.00 14.51 103 ILE A N 1
ATOM 828 C CA . ILE A 1 103 ? 14.588 12.201 -22.662 1.00 16.19 103 ILE A CA 1
ATOM 829 C C . ILE A 1 103 ? 15.331 13.424 -22.171 1.00 17.68 103 ILE A C 1
ATOM 830 O O . ILE A 1 103 ? 16.503 13.628 -22.530 1.00 17.01 103 ILE A O 1
ATOM 835 N N . VAL A 1 104 ? 14.681 14.223 -21.339 1.00 13.76 104 VAL A N 1
ATOM 836 C CA . VAL A 1 104 ? 15.275 15.458 -20.848 1.00 14.20 104 VAL A CA 1
ATOM 837 C C . VAL A 1 104 ? 15.486 15.322 -19.347 1.00 19.40 104 VAL A C 1
ATOM 838 O O . VAL A 1 104 ? 14.532 15.049 -18.610 1.00 15.28 104 VAL A O 1
ATOM 842 N N . VAL A 1 105 ? 16.738 15.456 -18.896 1.00 13.67 105 VAL A N 1
ATOM 843 C CA . VAL A 1 105 ? 17.066 15.259 -17.487 1.00 12.33 105 VAL A CA 1
ATOM 844 C C . VAL A 1 105 ? 17.505 16.591 -16.887 1.00 14.30 105 VAL A C 1
ATOM 845 O O . VAL A 1 105 ? 18.439 17.226 -17.384 1.00 14.60 105 VAL A O 1
ATOM 849 N N . VAL A 1 106 ? 16.848 16.995 -15.803 1.00 17.39 106 VAL A N 1
ATOM 850 C CA . VAL A 1 106 ? 17.058 18.301 -15.189 1.00 13.89 106 VAL A CA 1
ATOM 851 C C . VAL A 1 106 ? 17.939 18.107 -13.965 1.00 15.09 106 VAL A C 1
ATOM 852 O O . VAL A 1 106 ? 17.509 17.486 -12.990 1.00 14.13 106 VAL A O 1
ATOM 856 N N . LEU A 1 107 ? 19.169 18.631 -14.001 1.00 17.87 107 LEU A N 1
ATOM 857 C CA . LEU A 1 107 ? 20.083 18.603 -12.863 1.00 14.25 107 LEU A CA 1
ATOM 858 C C . LEU A 1 107 ? 20.038 19.960 -12.172 1.00 13.09 107 LEU A C 1
ATOM 859 O O . LEU A 1 107 ? 19.290 20.845 -12.574 1.00 14.95 107 LEU A O 1
ATOM 864 N N . ASP A 1 108 ? 20.851 20.113 -11.118 1.00 18.64 108 ASP A N 1
ATOM 865 C CA . ASP A 1 108 ? 20.810 21.329 -10.309 1.00 22.52 108 ASP A CA 1
ATOM 866 C C . ASP A 1 108 ? 21.231 22.556 -11.103 1.00 19.81 108 ASP A C 1
ATOM 867 O O . ASP A 1 108 ? 20.770 23.669 -10.821 1.00 16.34 108 ASP A O 1
ATOM 872 N N . SER A 1 109 ? 22.134 22.384 -12.069 1.00 15.90 109 SER A N 1
ATOM 873 C CA . SER A 1 109 ? 22.664 23.548 -12.769 1.00 15.13 109 SER A CA 1
ATOM 874 C C . SER A 1 109 ? 22.804 23.304 -14.264 1.00 14.79 109 SER A C 1
ATOM 875 O O . SER A 1 109 ? 23.457 24.095 -14.941 1.00 16.57 109 SER A O 1
ATOM 878 N N . MET A 1 110 ? 22.192 22.245 -14.787 1.00 14.38 110 MET A N 1
ATOM 879 C CA . MET A 1 110 ? 22.204 21.983 -16.214 1.00 13.86 110 MET A CA 1
ATOM 880 C C . MET A 1 110 ? 21.053 21.063 -16.548 1.00 16.01 110 MET A C 1
ATOM 881 O O . MET A 1 110 ? 20.502 20.387 -15.682 1.00 15.27 110 MET A O 1
ATOM 886 N N . ILE A 1 111 ? 20.700 21.059 -17.829 1.00 14.89 111 ILE A N 1
ATOM 887 C CA . ILE A 1 111 ? 19.701 20.166 -18.385 1.00 10.82 111 ILE A CA 1
ATOM 888 C C . ILE A 1 111 ? 20.384 19.365 -19.474 1.00 11.85 111 ILE A C 1
ATOM 889 O O . ILE A 1 111 ? 21.059 19.936 -20.336 1.00 20.33 111 ILE A O 1
ATOM 894 N N . LYS A 1 112 ? 20.275 18.050 -19.399 1.00 13.50 112 LYS A N 1
ATOM 895 C CA . LYS A 1 112 ? 20.883 17.180 -20.395 1.00 16.20 112 LYS A CA 1
ATOM 896 C C . LYS A 1 112 ? 19.780 16.560 -21.240 1.00 19.44 112 LYS A C 1
ATOM 897 O O . LYS A 1 112 ? 18.772 16.103 -20.706 1.00 19.57 112 LYS A O 1
ATOM 903 N N . VAL A 1 113 ? 19.969 16.553 -22.560 1.00 14.29 113 VAL A N 1
ATOM 904 C CA . VAL A 1 113 ? 18.965 16.053 -23.494 1.00 17.08 113 VAL A CA 1
ATOM 905 C C . VAL A 1 113 ? 19.525 14.807 -24.159 1.00 18.56 113 VAL A C 1
ATOM 906 O O . VAL A 1 113 ? 20.633 14.845 -24.694 1.00 18.81 113 VAL A O 1
ATOM 910 N N . PHE A 1 114 ? 18.767 13.713 -24.127 1.00 14.71 114 PHE A N 1
ATOM 911 C CA . PHE A 1 114 ? 19.195 12.444 -24.695 1.00 16.11 114 PHE A CA 1
ATOM 912 C C . PHE A 1 114 ? 18.216 12.005 -25.777 1.00 22.44 114 PHE A C 1
ATOM 913 O O . PHE A 1 114 ? 17.033 12.366 -25.760 1.00 19.17 114 PHE A O 1
ATOM 921 N N . THR A 1 115 ? 18.698 11.146 -26.667 1.00 25.12 115 THR A N 1
ATOM 922 C CA . THR A 1 115 ? 17.777 10.393 -27.509 1.00 20.75 115 THR A CA 1
ATOM 923 C C . THR A 1 115 ? 16.968 9.413 -26.669 1.00 23.65 115 THR A C 1
ATOM 924 O O . THR A 1 115 ? 17.425 8.899 -25.647 1.00 23.85 115 THR A O 1
ATOM 928 N N . PHE A 1 116 ? 15.750 9.139 -27.121 1.00 26.57 116 PHE A N 1
ATOM 929 C CA . PHE A 1 116 ? 14.901 8.168 -26.437 1.00 22.05 116 PHE A CA 1
ATOM 930 C C . PHE A 1 116 ? 15.123 6.824 -27.117 1.00 20.81 116 PHE A C 1
ATOM 931 O O . PHE A 1 116 ? 14.319 6.343 -27.907 1.00 27.12 116 PHE A O 1
ATOM 939 N N . THR A 1 117 ? 16.258 6.209 -26.795 1.00 21.36 117 THR A N 1
ATOM 940 C CA . THR A 1 117 ? 16.680 4.956 -27.399 1.00 21.80 117 THR A CA 1
ATOM 941 C C . THR A 1 117 ? 17.082 4.001 -26.290 1.00 22.79 117 THR A C 1
ATOM 942 O O . THR A 1 117 ? 17.309 4.402 -25.141 1.00 26.97 117 THR A O 1
ATOM 946 N N . HIS A 1 118 ? 17.201 2.724 -26.654 1.00 25.47 118 HIS A N 1
ATOM 947 C CA . HIS A 1 118 ? 17.568 1.714 -25.670 1.00 39.63 118 HIS A CA 1
ATOM 948 C C . HIS A 1 118 ? 18.873 2.074 -24.966 1.00 37.84 118 HIS A C 1
ATOM 949 O O . HIS A 1 118 ? 19.034 1.819 -23.765 1.00 33.68 118 HIS A O 1
ATOM 956 N N . ASN A 1 119 ? 19.819 2.662 -25.698 1.00 37.39 119 ASN A N 1
ATOM 957 C CA . ASN A 1 119 ? 21.010 3.268 -25.110 1.00 34.04 119 ASN A CA 1
ATOM 958 C C . ASN A 1 119 ? 20.908 4.762 -25.376 1.00 31.62 119 ASN A C 1
ATOM 959 O O . ASN A 1 119 ? 21.166 5.210 -26.506 1.00 34.87 119 ASN A O 1
ATOM 964 N N . PRO A 1 120 ? 20.483 5.567 -24.409 1.00 26.45 120 PRO A N 1
ATOM 965 C CA . PRO A 1 120 ? 20.329 7.003 -24.673 1.00 23.72 120 PRO A CA 1
ATOM 966 C C . PRO A 1 120 ? 21.672 7.655 -24.958 1.00 29.83 120 PRO A C 1
ATOM 967 O O . PRO A 1 120 ? 22.644 7.440 -24.239 1.00 34.16 120 PRO A O 1
ATOM 971 N N . HIS A 1 121 ? 21.719 8.441 -26.026 1.00 30.38 121 HIS A N 1
ATOM 972 C CA . HIS A 1 121 ? 22.907 9.203 -26.389 1.00 29.83 121 HIS A CA 1
ATOM 973 C C . HIS A 1 121 ? 22.669 10.656 -26.017 1.00 28.27 121 HIS A C 1
ATOM 974 O O . HIS A 1 121 ? 21.615 11.218 -26.334 1.00 24.09 121 HIS A O 1
ATOM 981 N N . GLN A 1 122 ? 23.619 11.247 -25.301 1.00 26.04 122 GLN A N 1
ATOM 982 C CA . GLN A 1 122 ? 23.490 12.647 -24.949 1.00 22.18 122 GLN A CA 1
ATOM 983 C C . GLN A 1 122 ? 23.683 13.524 -26.181 1.00 24.55 122 GLN A C 1
ATOM 984 O O . GLN A 1 122 ? 24.703 13.433 -26.867 1.00 23.00 122 GLN A O 1
ATOM 990 N N . LEU A 1 123 ? 22.712 14.396 -26.437 1.00 23.05 123 LEU A N 1
ATOM 991 C CA . LEU A 1 123 ? 22.704 15.312 -27.577 1.00 28.41 123 LEU A CA 1
ATOM 992 C C . LEU A 1 123 ? 23.055 16.749 -27.203 1.00 26.41 123 LEU A C 1
ATOM 993 O O . LEU A 1 123 ? 23.717 17.440 -27.974 1.00 23.94 123 LEU A O 1
ATOM 998 N N . HIS A 1 124 ? 22.612 17.229 -26.045 1.00 21.83 124 HIS A N 1
ATOM 999 C CA . HIS A 1 124 ? 22.780 18.628 -25.672 1.00 22.77 124 HIS A CA 1
ATOM 1000 C C . HIS A 1 124 ? 22.940 18.745 -24.171 1.00 19.13 124 HIS A C 1
ATOM 1001 O O . HIS A 1 124 ? 22.380 17.963 -23.409 1.00 22.66 124 HIS A O 1
ATOM 1008 N N . VAL A 1 125 ? 23.685 19.752 -23.760 1.00 20.98 125 VAL A N 1
ATOM 1009 C CA . VAL A 1 125 ? 23.727 20.171 -22.374 1.00 17.59 125 VAL A CA 1
ATOM 1010 C C . VAL A 1 125 ? 23.499 21.667 -22.357 1.00 19.41 125 VAL A C 1
ATOM 1011 O O . VAL A 1 125 ? 24.208 22.407 -23.049 1.00 21.08 125 VAL A O 1
ATOM 1015 N N . PHE A 1 126 ? 22.518 22.110 -21.580 1.00 15.46 126 PHE A N 1
ATOM 1016 C CA . P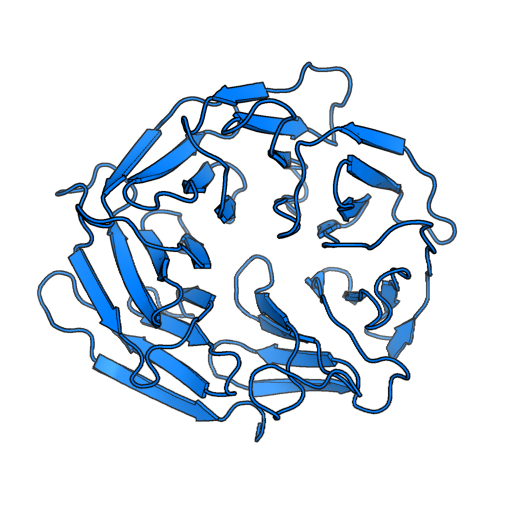HE A 1 126 ? 22.223 23.521 -21.426 1.00 16.99 126 PHE A CA 1
ATOM 1017 C C . PHE A 1 126 ? 22.482 23.914 -19.984 1.00 18.65 126 PHE A C 1
ATOM 1018 O O . PHE A 1 126 ? 21.864 23.343 -19.070 1.00 16.60 126 PHE A O 1
ATOM 1026 N N . GLU A 1 127 ? 23.326 24.923 -19.781 1.00 17.09 127 GLU A N 1
ATOM 1027 C CA . GLU A 1 127 ? 23.542 25.427 -18.432 1.00 17.51 127 GLU A CA 1
ATOM 1028 C C . GLU A 1 127 ? 22.330 26.215 -17.957 1.00 22.33 127 GLU A C 1
ATOM 1029 O O . GLU A 1 127 ? 21.689 26.932 -18.731 1.00 18.76 127 GLU A O 1
ATOM 1035 N N . THR A 1 128 ? 22.017 26.080 -16.674 1.00 16.58 128 THR A N 1
ATOM 1036 C CA . THR A 1 128 ? 20.932 26.837 -16.068 1.00 13.37 128 THR A CA 1
ATOM 1037 C C . THR A 1 128 ? 21.482 27.584 -14.856 1.00 13.81 128 THR A C 1
ATOM 1038 O O . THR A 1 128 ? 22.613 27.363 -14.433 1.00 17.06 128 THR A O 1
ATOM 1042 N N . CYS A 1 129 ? 20.655 28.464 -14.277 1.00 16.72 129 CYS A N 1
ATOM 1043 C CA . CYS A 1 129 ? 20.955 28.921 -12.925 1.00 21.86 129 CYS A CA 1
ATOM 1044 C C . CYS A 1 129 ? 20.733 27.761 -11.957 1.00 18.26 129 CYS A C 1
ATOM 1045 O O . CYS A 1 129 ? 20.243 26.704 -12.341 1.00 16.28 129 CYS A O 1
ATOM 1048 N N . TYR A 1 130 ? 21.129 27.924 -10.694 1.00 17.86 130 TYR A N 1
ATOM 1049 C CA . TYR A 1 130 ? 20.790 26.862 -9.751 1.00 14.65 130 TYR A CA 1
ATOM 1050 C C . TYR A 1 130 ? 19.278 26.660 -9.757 1.00 13.14 130 TYR A C 1
ATOM 1051 O O . TYR A 1 130 ? 18.502 27.618 -9.735 1.00 14.51 130 TYR A O 1
ATOM 1060 N N . ASN A 1 131 ? 18.864 25.406 -9.856 1.00 13.78 131 ASN A N 1
ATOM 1061 C CA . ASN A 1 131 ? 17.493 25.046 -10.192 1.00 13.32 131 ASN A CA 1
ATOM 1062 C C . ASN A 1 131 ? 16.998 23.970 -9.228 1.00 11.31 131 ASN A C 1
ATOM 1063 O O . ASN A 1 131 ? 16.648 22.868 -9.650 1.00 14.99 131 ASN A O 1
ATOM 1068 N N . PRO A 1 132 ? 16.967 24.258 -7.919 1.00 15.10 132 PRO A N 1
ATOM 1069 C CA . PRO A 1 132 ? 16.574 23.221 -6.939 1.00 14.38 132 PRO A CA 1
ATOM 1070 C C . PRO A 1 132 ? 15.198 22.638 -7.174 1.00 17.40 132 PRO A C 1
ATOM 1071 O O . PRO A 1 132 ? 14.983 21.459 -6.867 1.00 16.96 132 PRO A O 1
ATOM 1075 N N . LYS A 1 133 ? 14.261 23.419 -7.704 1.00 10.89 133 LYS A N 1
ATOM 1076 C CA . LYS A 1 133 ? 12.915 22.895 -7.982 1.00 17.02 133 LYS A CA 1
ATOM 1077 C C . LYS A 1 133 ? 12.836 22.104 -9.281 1.00 19.65 133 LYS A C 1
ATOM 1078 O O . LYS A 1 133 ? 11.779 21.534 -9.589 1.00 15.01 133 LYS A O 1
ATOM 1084 N N . GLY A 1 134 ? 13.909 22.064 -10.067 1.00 12.39 134 GLY A N 1
ATOM 1085 C CA . GLY A 1 134 ? 13.814 21.360 -11.328 1.00 15.98 134 GLY A CA 1
ATOM 1086 C C . GLY A 1 134 ? 12.874 21.998 -12.335 1.00 14.55 134 GLY A C 1
ATOM 1087 O O . GLY A 1 134 ? 12.209 21.283 -13.084 1.00 14.66 134 GLY A O 1
ATOM 1088 N N . LEU A 1 135 ? 12.794 23.323 -12.362 1.00 9.97 135 LEU A N 1
ATOM 1089 C CA . LEU A 1 135 ? 11.911 23.999 -13.304 1.00 12.21 135 LEU A CA 1
ATOM 1090 C C . LEU A 1 135 ? 12.333 23.682 -14.736 1.00 17.48 135 LEU A C 1
ATOM 1091 O O . LEU A 1 135 ? 13.509 23.809 -15.088 1.00 15.37 135 LEU A O 1
ATOM 1096 N N . CYS A 1 136 ? 11.361 23.286 -15.558 1.00 13.65 136 CYS A N 1
ATOM 1097 C CA . CYS A 1 136 ? 11.628 22.918 -16.946 1.00 10.84 136 CYS A CA 1
ATOM 1098 C C . CYS A 1 136 ? 10.293 22.516 -17.543 1.00 13.07 136 CYS A C 1
ATOM 1099 O O . CYS A 1 136 ? 9.559 21.754 -16.908 1.00 15.37 136 CYS A O 1
ATOM 1102 N N . VAL A 1 137 ? 9.953 23.017 -18.722 1.00 11.96 137 VAL A N 1
ATOM 1103 C CA . VAL A 1 137 ? 8.779 22.524 -19.442 1.00 11.98 137 VAL A CA 1
ATOM 1104 C C . VAL A 1 137 ? 9.260 21.962 -20.767 1.00 11.87 137 VAL A C 1
ATOM 1105 O O . VAL A 1 137 ? 10.227 22.465 -21.359 1.00 17.22 137 VAL A O 1
ATOM 1109 N N . LEU A 1 138 ? 8.610 20.894 -21.224 1.00 14.21 138 LEU A N 1
ATOM 1110 C CA . LEU A 1 138 ? 8.940 20.291 -22.511 1.00 12.49 138 LEU A CA 1
ATOM 1111 C C . LEU A 1 138 ? 7.634 19.997 -23.216 1.00 12.51 138 LEU A C 1
ATOM 1112 O O . LEU A 1 138 ? 6.825 19.220 -22.704 1.00 15.32 138 LEU A O 1
ATOM 1117 N N . CYS A 1 139 ? 7.424 20.605 -24.382 1.00 12.49 139 CYS A N 1
ATOM 1118 C CA . CYS A 1 139 ? 6.202 20.306 -25.111 1.00 12.77 139 CYS A CA 1
ATOM 1119 C C . CYS A 1 139 ? 6.325 18.907 -25.692 1.00 18.63 139 CYS A C 1
ATOM 1120 O O . CYS A 1 139 ? 7.360 18.578 -26.297 1.00 14.21 139 CYS A O 1
ATOM 1123 N N . PRO A 1 140 ? 5.329 18.044 -25.505 1.00 15.69 140 PRO A N 1
ATOM 1124 C CA . PRO A 1 140 ? 5.348 16.727 -26.145 1.00 17.05 140 PRO A CA 1
ATOM 1125 C C . PRO A 1 140 ? 4.649 16.685 -27.499 1.00 16.10 140 PRO A C 1
ATOM 1126 O O . PRO A 1 140 ? 4.616 15.619 -28.113 1.00 16.51 140 PRO A O 1
ATOM 1130 N N . ASN A 1 141 ? 4.108 17.799 -27.989 1.00 15.29 141 ASN A N 1
ATOM 1131 C CA . ASN A 1 141 ? 3.343 17.740 -29.231 1.00 18.74 141 ASN A CA 1
ATOM 1132 C C . ASN A 1 141 ? 4.235 17.337 -30.398 1.00 17.43 141 ASN A C 1
ATOM 1133 O O . ASN A 1 141 ? 5.4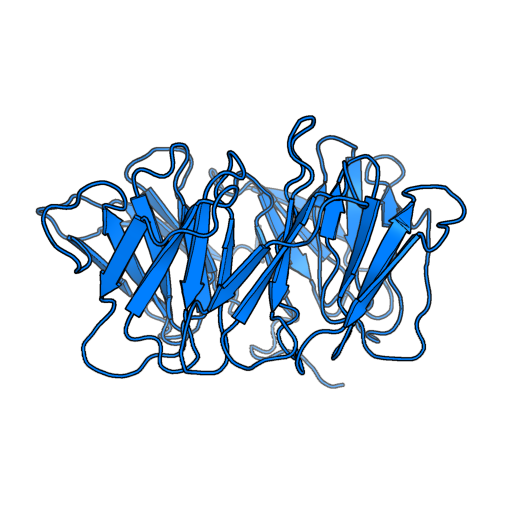01 17.717 -30.460 1.00 16.96 141 ASN A O 1
ATOM 1138 N N . SER A 1 142 ? 3.671 16.565 -31.312 1.00 18.89 142 SER A N 1
ATOM 1139 C CA . SER A 1 142 ? 4.430 16.114 -32.473 1.00 20.05 142 SER A CA 1
ATOM 1140 C C . SER A 1 142 ? 5.102 17.285 -33.185 1.00 23.87 142 SER A C 1
ATOM 1141 O O . SER A 1 142 ? 6.267 17.197 -33.572 1.00 23.43 142 SER A O 1
ATOM 1144 N N . ASN A 1 143 ? 4.407 18.402 -33.327 1.00 19.89 143 ASN A N 1
ATOM 1145 C CA . ASN A 1 143 ? 4.914 19.495 -34.141 1.00 20.37 143 ASN A CA 1
ATOM 1146 C C . ASN A 1 143 ? 5.430 20.661 -33.318 1.00 22.52 143 ASN A C 1
ATOM 1147 O O . ASN A 1 143 ? 5.528 21.774 -33.841 1.00 22.54 143 ASN A O 1
ATOM 1152 N N . ASN A 1 144 ? 5.781 20.431 -32.046 1.00 17.53 144 ASN A N 1
ATOM 1153 C CA . ASN A 1 144 ? 6.279 21.506 -31.189 1.00 16.35 144 ASN A CA 1
ATOM 1154 C C . ASN A 1 144 ? 7.190 20.862 -30.148 1.00 16.33 144 ASN A C 1
ATOM 1155 O O . ASN A 1 144 ? 6.703 20.316 -29.157 1.00 16.83 144 ASN A O 1
ATOM 1160 N N . SER A 1 145 ? 8.502 20.919 -30.383 1.00 21.35 145 SER A N 1
ATOM 1161 C CA . SER A 1 145 ? 9.497 20.375 -29.453 1.00 21.07 145 SER A CA 1
ATOM 1162 C C . SER A 1 145 ? 10.125 21.448 -28.579 1.00 22.16 145 SER A C 1
ATOM 1163 O O . SER A 1 145 ? 11.340 21.419 -28.322 1.00 21.34 145 SER A O 1
ATOM 1166 N N . LEU A 1 146 ? 9.331 22.411 -28.129 1.00 15.90 146 LEU A N 1
ATOM 1167 C CA . LEU A 1 146 ? 9.841 23.472 -27.276 1.00 18.68 146 LEU A CA 1
ATOM 1168 C C . LEU A 1 146 ? 10.384 22.921 -25.959 1.00 18.99 146 LEU A C 1
ATOM 1169 O O . LEU A 1 146 ? 9.751 22.094 -25.290 1.00 19.94 146 LEU A O 1
ATOM 1174 N N . LEU A 1 147 ? 11.565 23.388 -25.583 1.00 15.87 147 LEU A N 1
ATOM 1175 C CA . LEU A 1 147 ? 12.124 23.151 -24.257 1.00 16.69 147 LEU A CA 1
ATOM 1176 C C . LEU A 1 147 ? 12.376 24.516 -23.635 1.00 19.94 147 LEU A C 1
ATOM 1177 O O . LEU A 1 147 ? 12.976 25.380 -24.279 1.00 18.04 147 LEU A O 1
ATOM 1182 N N . ALA A 1 148 ? 11.885 24.738 -22.412 1.00 16.02 148 ALA A N 1
ATOM 1183 C CA . ALA A 1 148 ? 12.091 26.025 -21.777 1.00 14.08 148 ALA A CA 1
ATOM 1184 C C . ALA A 1 148 ? 12.526 25.791 -20.336 1.00 16.54 148 ALA A C 1
ATOM 1185 O O . ALA A 1 148 ? 12.072 24.847 -19.683 1.00 16.11 148 ALA A O 1
ATOM 1187 N N . PHE A 1 149 ? 13.420 26.639 -19.849 1.00 15.54 149 PHE A N 1
ATOM 1188 C CA . PHE A 1 149 ? 14.041 26.372 -18.564 1.00 15.95 149 PHE A CA 1
ATOM 1189 C C . PHE A 1 149 ? 14.673 27.659 -18.066 1.00 15.36 149 PHE A C 1
ATOM 1190 O O . PHE A 1 149 ? 14.858 28.618 -18.852 1.00 16.31 149 PHE A O 1
ATOM 1198 N N . PRO A 1 150 ? 15.031 27.718 -16.777 1.00 14.31 150 PRO A N 1
ATOM 1199 C CA . PRO A 1 150 ? 15.588 28.959 -16.211 1.00 15.45 150 PRO A CA 1
ATOM 1200 C C . PRO A 1 150 ? 16.988 29.184 -16.752 1.00 17.31 150 PRO A C 1
ATOM 1201 O O . PRO A 1 150 ? 17.839 28.294 -16.664 1.00 18.74 150 PRO A O 1
ATOM 1205 N N . GLY A 1 151 ? 17.219 30.364 -17.340 1.00 17.26 151 GLY A N 1
ATOM 1206 C CA . GLY A 1 151 ? 18.532 30.667 -17.865 1.00 14.65 151 GLY A CA 1
ATOM 1207 C C . GLY A 1 151 ? 19.504 30.954 -16.734 1.00 18.62 151 GLY A C 1
ATOM 1208 O O . GLY A 1 151 ? 19.126 31.054 -15.554 1.00 17.36 151 GLY A O 1
ATOM 1209 N N . THR A 1 152 ? 20.783 31.108 -17.105 1.00 17.95 152 THR A N 1
ATOM 1210 C CA . THR A 1 152 ? 21.823 31.357 -16.100 1.00 17.26 152 THR A CA 1
ATOM 1211 C C . THR A 1 152 ? 21.687 32.732 -15.449 1.00 24.22 152 THR A C 1
ATOM 1212 O O . THR A 1 152 ? 22.239 32.952 -14.360 1.00 24.08 152 THR A O 1
ATOM 1216 N N . HIS A 1 153 ? 20.974 33.660 -16.084 1.00 22.91 153 HIS A N 1
ATOM 1217 C CA . HIS A 1 153 ? 20.769 34.987 -15.522 1.00 24.34 153 HIS A CA 1
ATOM 1218 C C . HIS A 1 153 ? 19.464 34.995 -14.744 1.00 19.10 153 HIS A C 1
ATOM 1219 O O . HIS A 1 153 ? 18.429 34.577 -15.269 1.00 16.74 153 HIS A O 1
ATOM 1226 N N . THR A 1 154 ? 19.538 35.412 -13.475 1.00 16.80 154 THR A N 1
ATOM 1227 C CA . THR A 1 154 ? 18.379 35.330 -12.584 1.00 16.36 154 THR A CA 1
ATOM 1228 C C . THR A 1 154 ? 17.148 35.906 -13.258 1.00 17.08 154 THR A C 1
ATOM 1229 O O . THR A 1 154 ? 17.209 36.988 -13.843 1.00 19.56 154 THR A O 1
ATOM 1233 N N . GLY A 1 155 ? 16.026 35.191 -13.147 1.00 19.22 155 GLY A N 1
ATOM 1234 C CA . GLY A 1 155 ? 14.764 35.672 -13.675 1.00 16.20 155 GLY A CA 1
ATOM 1235 C C . GLY A 1 155 ? 14.544 35.427 -15.158 1.00 18.27 155 GLY A C 1
ATOM 1236 O O . GLY A 1 155 ? 13.452 35.712 -15.663 1.00 20.12 155 GLY A O 1
ATOM 1237 N N . HIS A 1 156 ? 15.536 34.911 -15.878 1.00 14.66 156 HIS A N 1
ATOM 1238 C CA . HIS A 1 156 ? 15.390 34.730 -17.309 1.00 16.96 156 HIS A CA 1
ATOM 1239 C C . HIS A 1 156 ? 14.895 33.328 -17.628 1.00 16.43 156 HIS A C 1
ATOM 1240 O O . HIS A 1 156 ? 15.196 32.362 -16.927 1.00 18.21 156 HIS A O 1
ATOM 1247 N N . VAL A 1 157 ? 14.158 33.222 -18.728 1.00 14.01 157 VAL A N 1
ATOM 1248 C CA . VAL A 1 157 ? 13.733 31.943 -19.288 1.00 11.63 157 VAL A CA 1
ATOM 1249 C C . VAL A 1 157 ? 14.426 31.747 -20.627 1.00 13.26 157 VAL A C 1
ATOM 1250 O O . VAL A 1 157 ? 14.430 32.657 -21.471 1.00 17.20 157 VAL A O 1
ATOM 1254 N N . GLN A 1 158 ? 15.007 30.563 -20.826 1.00 15.16 158 GLN A N 1
ATOM 1255 C CA . GLN A 1 158 ? 15.597 30.196 -22.110 1.00 13.78 158 GLN A CA 1
ATOM 1256 C C . GLN A 1 158 ? 14.621 29.276 -22.837 1.00 18.52 158 GLN A C 1
ATOM 1257 O O . GLN A 1 158 ? 14.095 28.332 -22.234 1.00 16.94 158 GLN A O 1
ATOM 1263 N N . LEU A 1 159 ? 14.378 29.553 -24.124 1.00 16.26 159 LEU A N 1
ATOM 1264 C CA . LEU A 1 159 ? 13.485 28.760 -24.960 1.00 20.08 159 LEU A CA 1
ATOM 1265 C C . LEU A 1 159 ? 14.278 28.157 -26.103 1.00 16.91 159 LEU A C 1
ATOM 1266 O O . LEU A 1 159 ? 14.888 28.889 -26.897 1.00 21.11 159 LEU A O 1
ATOM 1271 N N . VAL A 1 160 ? 14.230 26.828 -26.212 1.00 18.19 160 VAL A N 1
ATOM 1272 C CA . VAL A 1 160 ? 14.962 26.091 -27.238 1.00 22.52 160 VAL A CA 1
ATOM 1273 C C . VAL A 1 160 ? 13.987 25.231 -28.037 1.00 23.60 160 VAL A C 1
ATOM 1274 O O . VAL A 1 160 ? 13.044 24.671 -27.478 1.00 19.60 160 VAL A O 1
ATOM 1278 N N . ASP A 1 161 ? 14.215 25.126 -29.338 1.00 21.56 161 ASP A N 1
ATOM 1279 C CA . ASP A 1 161 ? 13.435 24.230 -30.202 1.00 27.14 161 ASP A CA 1
ATOM 1280 C C . ASP A 1 161 ? 14.281 22.978 -30.404 1.00 19.52 161 ASP A C 1
ATOM 1281 O O . ASP A 1 161 ? 15.273 23.005 -31.129 1.00 21.30 161 ASP A O 1
ATOM 1286 N N . LEU A 1 162 ? 13.925 21.887 -29.713 1.00 19.63 162 LEU A N 1
ATOM 1287 C CA . LEU A 1 162 ? 14.714 20.676 -29.874 1.00 25.51 162 LEU A CA 1
ATOM 1288 C C . LEU A 1 162 ? 14.609 20.095 -31.283 1.00 26.83 162 LEU A C 1
ATOM 1289 O O . LEU A 1 162 ? 15.362 19.174 -31.621 1.00 26.90 162 LEU A O 1
ATOM 1294 N N . ALA A 1 163 ? 13.705 20.610 -32.115 1.00 24.24 163 ALA A N 1
ATOM 1295 C CA . ALA A 1 163 ? 13.636 20.176 -33.507 1.00 25.19 163 ALA A CA 1
ATOM 1296 C C . ALA A 1 163 ? 14.549 20.970 -34.429 1.00 31.49 163 ALA A C 1
ATOM 1297 O O . ALA A 1 163 ? 14.845 20.514 -35.536 1.00 28.19 163 ALA A O 1
ATOM 1299 N N . SER A 1 164 ? 14.991 22.149 -34.015 1.00 36.47 164 SER A N 1
ATOM 1300 C CA . SER A 1 164 ? 15.848 22.997 -34.849 1.00 38.67 164 SER A CA 1
ATOM 1301 C C . SER A 1 164 ? 16.874 23.601 -33.894 1.00 36.86 164 SER A C 1
ATOM 1302 O O . SER A 1 164 ? 16.683 24.702 -33.372 1.00 31.96 164 SER A O 1
ATOM 1305 N N . THR A 1 165 ? 17.942 22.851 -33.633 1.00 40.92 165 THR A N 1
ATOM 1306 C CA . THR A 1 165 ? 18.870 23.225 -32.572 1.00 50.56 165 THR A CA 1
ATOM 1307 C C . THR A 1 165 ? 19.818 24.351 -32.982 1.00 53.62 165 THR A C 1
ATOM 1308 O O . THR A 1 165 ? 20.293 25.098 -32.110 1.00 50.35 165 THR A O 1
ATOM 1312 N N . GLU A 1 166 ? 20.064 24.519 -34.288 1.00 53.71 166 GLU A N 1
ATOM 1313 C CA . GLU A 1 166 ? 20.995 25.544 -34.755 1.00 56.10 166 GLU A CA 1
ATOM 1314 C C . GLU A 1 166 ? 20.432 26.959 -34.629 1.00 58.73 166 GLU A C 1
ATOM 1315 O O . GLU A 1 166 ? 21.205 27.906 -34.448 1.00 64.19 166 GLU A O 1
ATOM 1321 N N . LYS A 1 167 ? 19.114 27.132 -34.733 1.00 57.78 167 LYS A N 1
ATOM 1322 C CA . LYS A 1 167 ? 18.517 28.446 -34.507 1.00 56.24 167 LYS A CA 1
ATOM 1323 C C . LYS A 1 167 ? 18.794 28.906 -33.073 1.00 53.24 167 LYS A C 1
ATOM 1324 O O . LYS A 1 167 ? 18.767 28.094 -32.138 1.00 51.50 167 LYS A O 1
ATOM 1330 N N . PRO A 1 168 ? 19.096 30.190 -32.865 1.00 49.84 168 PRO A N 1
ATOM 1331 C CA . PRO A 1 168 ? 19.489 30.630 -31.528 1.00 43.35 168 PRO A CA 1
ATOM 1332 C C . PRO A 1 168 ? 18.329 30.514 -30.558 1.00 31.39 168 PRO A C 1
ATOM 1333 O O . PRO A 1 168 ? 17.156 30.590 -30.955 1.00 31.20 168 PRO A O 1
ATOM 1337 N N . PRO A 1 169 ? 18.607 30.295 -29.282 1.00 36.67 169 PRO A N 1
ATOM 1338 C CA . PRO A 1 169 ? 17.523 30.249 -28.297 1.00 29.31 169 PRO A CA 1
ATOM 1339 C C . PRO A 1 169 ? 16.887 31.618 -28.127 1.00 24.58 169 PRO A C 1
ATOM 1340 O O . PRO A 1 169 ? 17.453 32.655 -28.475 1.00 28.09 169 PRO A O 1
ATOM 1344 N N . VAL A 1 170 ? 15.681 31.612 -27.595 1.00 22.56 170 VAL A N 1
ATOM 1345 C CA . VAL A 1 170 ? 15.010 32.843 -27.219 1.00 22.71 170 VAL A CA 1
ATOM 1346 C C . VAL A 1 170 ? 15.199 33.048 -25.724 1.00 18.32 170 VAL A C 1
ATOM 1347 O O . VAL A 1 170 ? 14.922 32.142 -24.929 1.00 19.28 170 VAL A O 1
ATOM 1351 N N . ASP A 1 171 ? 15.645 34.248 -25.351 1.00 21.04 171 ASP A N 1
ATOM 1352 C CA . ASP A 1 171 ? 15.993 34.609 -23.977 1.00 20.67 171 ASP A CA 1
ATOM 1353 C C . ASP A 1 171 ? 14.947 35.612 -23.508 1.00 18.57 171 ASP A C 1
ATOM 1354 O O . ASP A 1 171 ? 14.884 36.737 -24.029 1.00 22.54 171 ASP A O 1
ATOM 1359 N N . ILE A 1 172 ? 14.127 35.201 -22.546 1.00 15.28 172 ILE A N 1
ATOM 1360 C CA . ILE A 1 172 ? 13.037 36.026 -22.032 1.00 17.68 172 ILE A CA 1
ATOM 1361 C C . ILE A 1 172 ? 13.472 36.594 -20.689 1.00 15.69 172 ILE A C 1
ATOM 1362 O O . ILE A 1 172 ? 13.752 35.817 -19.765 1.00 18.77 172 ILE A O 1
ATOM 1367 N N . PRO A 1 173 ? 13.552 37.909 -20.532 1.00 17.73 173 PRO A N 1
ATOM 1368 C CA . PRO A 1 173 ? 13.786 38.487 -19.192 1.00 18.83 173 PRO A CA 1
ATOM 1369 C C . PRO A 1 173 ? 12.438 38.548 -18.483 1.00 17.97 173 PRO A C 1
ATOM 1370 O O . PRO A 1 173 ? 11.776 39.583 -18.413 1.00 24.28 173 PRO A O 1
ATOM 1374 N N . ALA A 1 174 ? 12.014 37.385 -17.973 1.00 20.43 174 ALA A N 1
ATOM 1375 C CA . ALA A 1 174 ? 10.640 37.242 -17.488 1.00 20.09 174 ALA A CA 1
ATOM 1376 C C . ALA A 1 174 ? 10.411 38.011 -16.190 1.00 19.74 174 ALA A C 1
ATOM 1377 O O . ALA A 1 174 ? 9.396 38.703 -16.046 1.00 18.60 174 ALA A O 1
ATOM 1379 N N . HIS A 1 175 ? 11.355 37.932 -15.253 1.00 14.75 175 HIS A N 1
ATOM 1380 C CA . HIS A 1 175 ? 11.225 38.536 -13.935 1.00 16.18 175 HIS A CA 1
ATOM 1381 C C . HIS A 1 175 ? 12.555 39.106 -13.489 1.00 15.29 175 HIS A C 1
ATOM 1382 O O . HIS A 1 175 ? 13.620 38.667 -13.929 1.00 18.45 175 HIS A O 1
ATOM 1389 N N . GLU A 1 176 ? 12.476 40.046 -12.551 1.00 16.36 176 GLU A N 1
ATOM 1390 C CA . GLU A 1 176 ? 13.684 40.517 -11.886 1.00 17.48 176 GLU A CA 1
ATOM 1391 C C . GLU A 1 176 ? 14.204 39.503 -10.878 1.00 23.62 176 GLU A C 1
ATOM 1392 O O . GLU A 1 176 ? 15.419 39.389 -10.693 1.00 27.06 176 GLU A O 1
ATOM 1398 N N . GLY A 1 177 ? 13.308 38.759 -10.227 1.00 20.68 177 GLY A N 1
ATOM 1399 C CA . GLY A 1 177 ? 13.701 37.834 -9.185 1.00 21.34 177 GLY A CA 1
ATOM 1400 C C . GLY A 1 177 ? 13.906 36.404 -9.686 1.00 17.70 177 GLY A C 1
ATOM 1401 O O . GLY A 1 177 ? 13.658 36.075 -10.843 1.00 19.03 177 GLY A O 1
ATOM 1402 N N . VAL A 1 178 ? 14.381 35.560 -8.764 1.00 15.43 178 VAL A N 1
ATOM 1403 C CA . VAL A 1 178 ? 14.561 34.135 -9.022 1.00 11.76 178 VAL A CA 1
ATOM 1404 C C . VAL A 1 178 ? 13.248 33.512 -9.487 1.00 15.36 178 VAL A C 1
ATOM 1405 O O . VAL A 1 178 ? 12.210 33.698 -8.844 1.00 16.54 178 VAL A O 1
ATOM 1409 N N . LEU A 1 179 ? 13.285 32.733 -10.576 1.00 13.71 179 LEU A N 1
ATOM 1410 C CA . LEU A 1 179 ? 12.061 32.042 -11.008 1.00 15.57 179 LEU A CA 1
ATOM 1411 C C . LEU A 1 179 ? 11.674 30.943 -10.021 1.00 23.76 179 LEU A C 1
ATOM 1412 O O . LEU A 1 179 ? 12.529 30.207 -9.522 1.00 21.37 179 LEU A O 1
ATOM 1417 N N . SER A 1 180 ? 10.361 30.819 -9.772 1.00 16.93 180 SER A N 1
ATOM 1418 C CA A SER A 1 180 ? 9.786 29.844 -8.856 0.56 16.25 180 SER A CA 1
ATOM 1419 C CA B SER A 1 180 ? 9.834 29.804 -8.879 0.44 16.45 18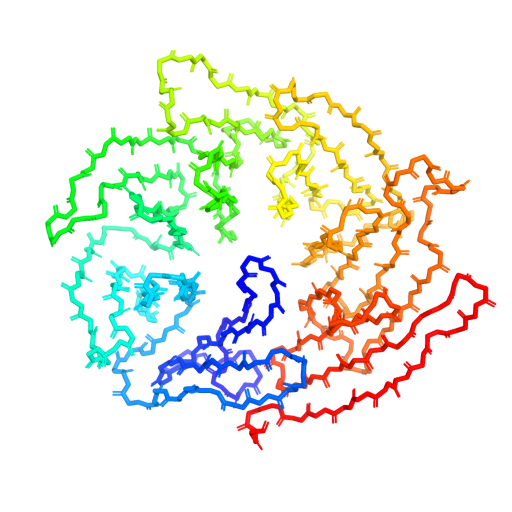0 SER A CA 1
ATOM 1420 C C . SER A 1 180 ? 8.802 28.890 -9.516 1.00 16.39 180 SER A C 1
ATOM 1421 O O . SER A 1 180 ? 8.581 27.793 -9.000 1.00 16.04 180 SER A O 1
ATOM 1426 N N . CYS A 1 181 ? 8.190 29.275 -10.630 1.00 12.56 181 CYS A N 1
ATOM 1427 C CA . CYS A 1 181 ? 7.215 28.394 -11.246 1.00 18.99 181 CYS A CA 1
ATOM 1428 C C . CYS A 1 181 ? 7.165 28.711 -12.736 1.00 18.09 181 CYS A C 1
ATOM 1429 O O . CYS A 1 181 ? 7.226 29.882 -13.111 1.00 17.43 181 CYS A O 1
ATOM 1432 N N . ILE A 1 182 ? 7.061 27.670 -13.580 1.00 13.36 182 ILE A N 1
ATOM 1433 C CA . ILE A 1 182 ? 6.961 27.815 -15.036 1.00 18.89 182 ILE A CA 1
ATOM 1434 C C . ILE A 1 182 ? 5.938 26.806 -15.512 1.00 23.21 182 ILE A C 1
ATOM 1435 O O . ILE A 1 182 ? 5.989 25.637 -15.124 1.00 28.84 182 ILE A O 1
ATOM 1440 N N . ALA A 1 183 ? 5.046 27.235 -16.389 1.00 13.15 183 ALA A N 1
ATOM 1441 C CA . ALA A 1 183 ? 4.014 26.339 -16.897 1.00 9.70 183 ALA A CA 1
ATOM 1442 C C . ALA A 1 183 ? 3.849 26.558 -18.398 1.00 14.29 183 ALA A C 1
ATOM 1443 O O . ALA A 1 183 ? 3.922 27.686 -18.879 1.00 14.66 183 ALA A O 1
ATOM 1445 N N . LEU A 1 184 ? 3.543 25.481 -19.114 1.00 13.14 184 LEU A N 1
ATOM 1446 C CA . LEU A 1 184 ? 3.328 25.521 -20.563 1.00 13.62 184 LEU A CA 1
ATOM 1447 C C . LEU A 1 184 ? 1.865 25.209 -20.868 1.00 15.52 184 LEU A C 1
ATOM 1448 O O . LEU A 1 184 ? 1.253 24.338 -20.224 1.00 18.98 184 LEU A O 1
ATOM 1453 N N . ASN A 1 185 ? 1.280 25.928 -21.821 1.00 16.00 185 ASN A N 1
ATOM 1454 C CA . ASN A 1 185 ? -0.079 25.562 -22.190 1.00 16.54 185 ASN A CA 1
ATOM 1455 C C . ASN A 1 185 ? -0.064 24.329 -23.085 1.00 18.45 185 ASN A C 1
ATOM 1456 O O . ASN A 1 185 ? 0.990 23.812 -23.471 1.00 17.50 185 ASN A O 1
ATOM 1461 N N . LEU A 1 186 ? -1.257 23.840 -23.394 1.00 15.91 186 LEU A N 1
ATOM 1462 C CA . LEU A 1 186 ? -1.348 22.540 -24.049 1.00 16.01 186 LEU A CA 1
ATOM 1463 C C . LEU A 1 186 ? -0.885 22.615 -25.487 1.00 19.77 186 LEU A C 1
ATOM 1464 O O . LEU A 1 186 ? -0.394 21.626 -26.040 1.00 21.26 186 LEU A O 1
ATOM 1469 N N . GLN A 1 187 ? -1.041 23.770 -26.103 1.00 19.78 187 GLN A N 1
ATOM 1470 C CA . GLN A 1 187 ? -0.618 23.951 -27.474 1.00 24.69 187 GLN A CA 1
ATOM 1471 C C . GLN A 1 187 ? 0.869 24.278 -27.579 1.00 26.08 187 GLN A C 1
ATOM 1472 O O . GLN A 1 187 ? 1.435 24.241 -28.678 1.00 24.70 187 GLN A O 1
ATOM 1478 N N . GLY A 1 188 ? 1.530 24.546 -26.464 1.00 18.88 188 GLY A N 1
ATOM 1479 C CA . GLY A 1 188 ? 2.947 24.847 -26.474 1.00 19.05 188 GLY A CA 1
ATOM 1480 C C . GLY A 1 188 ? 3.270 26.231 -26.975 1.00 21.71 188 GLY A C 1
ATOM 1481 O O . GLY A 1 188 ? 4.428 26.510 -27.296 1.00 22.61 188 GLY A O 1
ATOM 1482 N N . THR A 1 189 ? 2.261 27.091 -27.094 1.00 20.03 189 THR A N 1
ATOM 1483 C CA . THR A 1 189 ? 2.407 28.435 -27.633 1.00 19.76 189 THR A CA 1
ATOM 1484 C C . THR A 1 189 ? 2.574 29.500 -26.553 1.00 19.65 189 THR A C 1
ATOM 1485 O O . THR A 1 189 ? 2.883 30.649 -26.888 1.00 19.56 189 THR A O 1
ATOM 1489 N N . ARG A 1 190 ? 2.328 29.163 -25.284 1.00 17.41 190 ARG A N 1
ATOM 1490 C CA . ARG A 1 190 ? 2.352 30.137 -24.199 1.00 18.03 190 ARG A CA 1
ATOM 1491 C C . ARG A 1 190 ? 2.989 29.511 -22.967 1.00 18.57 190 ARG A C 1
ATOM 1492 O O . ARG A 1 190 ? 2.710 28.354 -22.633 1.00 17.99 190 ARG A O 1
ATOM 1500 N N . ILE A 1 191 ? 3.867 30.270 -22.306 1.00 13.48 191 ILE A N 1
ATOM 1501 C CA . ILE A 1 191 ? 4.413 29.870 -21.013 1.00 12.63 191 ILE A CA 1
ATOM 1502 C C . ILE A 1 191 ? 4.024 30.909 -19.989 1.00 17.86 191 ILE A C 1
ATOM 1503 O O . ILE A 1 191 ? 4.009 32.110 -20.282 1.00 18.82 191 ILE A O 1
ATOM 1508 N N . ALA A 1 192 ? 3.766 30.448 -18.770 1.00 13.34 192 ALA A N 1
ATOM 1509 C CA . ALA A 1 192 ? 3.402 31.328 -17.669 1.00 14.13 192 ALA A CA 1
ATOM 1510 C C . ALA A 1 192 ? 4.471 31.182 -16.604 1.00 17.33 192 ALA A C 1
ATOM 1511 O O . ALA A 1 192 ? 5.009 30.085 -16.411 1.00 17.40 192 ALA A O 1
ATOM 1513 N N . THR A 1 193 ? 4.819 32.287 -15.940 1.00 15.87 193 THR A N 1
ATOM 1514 C CA . THR A 1 193 ? 5.980 32.250 -15.050 1.00 15.72 193 THR A CA 1
ATOM 1515 C C . THR A 1 193 ? 5.747 33.123 -13.835 1.00 15.32 193 THR A C 1
ATOM 1516 O O . THR A 1 193 ? 5.070 34.145 -13.911 1.00 16.34 193 THR A O 1
ATOM 1520 N N . ALA A 1 194 ? 6.387 32.750 -12.724 1.00 14.14 194 ALA A N 1
ATOM 1521 C CA . ALA A 1 194 ? 6.300 33.502 -11.479 1.00 11.99 194 ALA A CA 1
ATOM 1522 C C . ALA A 1 194 ? 7.679 33.484 -10.845 1.00 14.07 194 ALA A C 1
ATOM 1523 O O . ALA A 1 194 ? 8.419 32.505 -10.976 1.00 16.23 194 ALA A O 1
ATOM 1525 N N . SER A 1 195 ? 8.021 34.572 -10.168 1.00 14.88 195 SER A N 1
ATOM 1526 C CA . SER A 1 195 ? 9.255 34.642 -9.407 1.00 16.75 195 SER A CA 1
ATOM 1527 C C . SER A 1 195 ? 8.997 34.259 -7.953 1.00 14.54 195 SER A C 1
ATOM 1528 O O . SER A 1 195 ? 7.856 34.039 -7.543 1.00 16.74 195 SER A O 1
ATOM 1531 N N . GLU A 1 196 ? 10.057 34.234 -7.137 1.00 14.60 196 GLU A N 1
ATOM 1532 C CA . GLU A 1 196 ? 9.811 33.918 -5.722 1.00 14.70 196 GLU A CA 1
ATOM 1533 C C . GLU A 1 196 ? 8.998 35.009 -5.031 1.00 16.07 196 GLU A C 1
ATOM 1534 O O . GLU A 1 196 ? 8.387 34.748 -3.985 1.00 16.61 196 GLU A O 1
ATOM 1540 N N . LYS A 1 197 ? 8.935 36.214 -5.605 1.00 15.65 197 LYS A N 1
ATOM 1541 C CA . LYS A 1 197 ? 8.081 37.245 -5.018 1.00 16.54 197 LYS A CA 1
ATOM 1542 C C . LYS A 1 197 ? 6.601 36.899 -5.177 1.00 18.96 197 LYS A C 1
ATOM 1543 O O . LYS A 1 197 ? 5.806 37.090 -4.246 1.00 16.06 197 LYS A O 1
ATOM 1549 N N . GLY A 1 198 ? 6.217 36.384 -6.336 1.00 14.74 198 GLY A N 1
ATOM 1550 C CA . GLY A 1 198 ? 4.916 35.759 -6.502 1.00 16.44 198 GLY A CA 1
ATOM 1551 C C . GLY A 1 198 ? 3.755 36.722 -6.528 1.00 21.93 198 GLY A C 1
ATOM 1552 O O . GLY A 1 198 ? 2.610 36.304 -6.347 1.00 20.08 198 GLY A O 1
ATOM 1553 N N . THR A 1 199 ? 4.015 38.003 -6.759 1.00 14.81 199 THR A N 1
ATOM 1554 C CA . THR A 1 199 ? 2.918 38.957 -6.871 1.00 19.20 199 THR A CA 1
ATOM 1555 C C . THR A 1 199 ? 2.338 39.002 -8.279 1.00 20.78 199 THR A C 1
ATOM 1556 O O . THR A 1 199 ? 1.140 39.275 -8.441 1.00 19.63 199 THR A O 1
ATOM 1560 N N . LEU A 1 200 ? 3.161 38.725 -9.294 1.00 16.34 200 LEU A N 1
ATOM 1561 C CA . LEU A 1 200 ? 2.781 38.865 -10.700 1.00 18.54 200 LEU A CA 1
ATOM 1562 C C . LEU A 1 200 ? 3.039 37.568 -11.451 1.00 20.68 200 LEU A C 1
ATOM 1563 O O . LEU A 1 200 ? 4.134 37.005 -11.356 1.00 22.02 200 LEU A O 1
ATOM 1568 N N . ILE A 1 201 ? 2.047 37.104 -12.208 1.00 18.58 201 ILE A N 1
ATOM 1569 C CA . ILE A 1 201 ? 2.192 35.949 -13.091 1.00 16.06 201 ILE A CA 1
ATOM 1570 C C . ILE A 1 201 ? 2.247 36.471 -14.513 1.00 15.53 201 ILE A C 1
ATOM 1571 O O . ILE A 1 201 ? 1.376 37.241 -14.933 1.00 16.08 201 ILE A O 1
ATOM 1576 N N . ARG A 1 202 ? 3.262 36.064 -15.268 1.00 15.78 202 ARG A N 1
ATOM 1577 C CA . ARG A 1 202 ? 3.427 36.612 -16.605 1.00 15.17 202 ARG A CA 1
ATOM 1578 C C . ARG A 1 202 ? 3.266 35.515 -17.644 1.00 16.32 202 ARG A C 1
ATOM 1579 O O . ARG A 1 202 ? 3.746 34.403 -17.458 1.00 17.47 202 ARG A O 1
ATOM 1587 N N . ILE A 1 203 ? 2.597 35.834 -18.748 1.00 15.44 203 ILE A N 1
ATOM 1588 C CA . ILE A 1 203 ? 2.362 34.869 -19.812 1.00 21.72 203 ILE A CA 1
ATOM 1589 C C . ILE A 1 203 ? 3.080 35.357 -21.055 1.00 16.81 203 ILE A C 1
ATOM 1590 O O . ILE A 1 203 ? 2.900 36.512 -21.467 1.00 20.11 203 ILE A O 1
ATOM 1595 N N . PHE A 1 204 ? 3.899 34.493 -21.649 1.00 17.57 204 PHE A N 1
ATOM 1596 C CA . PHE A 1 204 ? 4.714 34.872 -22.790 1.00 18.79 204 PHE A CA 1
ATOM 1597 C C . PHE A 1 204 ? 4.437 33.983 -23.992 1.00 20.39 204 PHE A C 1
ATOM 1598 O O . PHE A 1 204 ? 4.128 32.794 -23.860 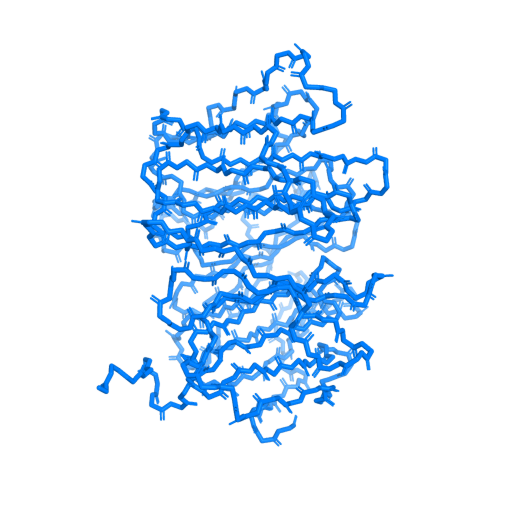1.00 21.67 204 PHE A O 1
ATOM 1606 N N . ASP A 1 205 ? 4.567 34.578 -25.166 1.00 20.26 205 ASP A N 1
ATOM 1607 C CA . ASP A 1 205 ? 4.518 33.812 -26.400 1.00 23.55 205 ASP A CA 1
ATOM 1608 C C . ASP A 1 205 ? 5.810 33.017 -26.538 1.00 26.48 205 ASP A C 1
ATOM 1609 O O . ASP A 1 205 ? 6.897 33.569 -26.353 1.00 25.80 205 ASP A O 1
ATOM 1614 N N . THR A 1 206 ? 5.695 31.716 -26.840 1.00 23.39 206 THR A N 1
ATOM 1615 C CA . THR A 1 206 ? 6.872 30.853 -26.903 1.00 25.62 206 THR A CA 1
ATOM 1616 C C . THR A 1 206 ? 7.620 30.949 -28.235 1.00 28.28 206 THR A C 1
ATOM 1617 O O . THR A 1 206 ? 8.714 30.386 -28.356 1.00 29.42 206 THR A O 1
ATOM 1621 N N . SER A 1 207 ? 7.079 31.639 -29.234 1.00 27.33 207 SER A N 1
ATOM 1622 C CA . SER A 1 207 ? 7.843 31.859 -30.460 1.00 32.76 207 SER A CA 1
ATOM 1623 C C . SER A 1 207 ? 8.672 33.133 -30.379 1.00 31.37 207 SER A C 1
ATOM 1624 O O . SER A 1 207 ? 9.853 33.140 -30.735 1.00 32.27 207 SER A O 1
ATOM 1627 N N . SER A 1 208 ? 8.055 34.222 -29.936 1.00 28.14 208 SER A N 1
ATOM 1628 C CA . SER A 1 208 ? 8.696 35.527 -29.940 1.00 30.33 208 SER A CA 1
ATOM 1629 C C . SER A 1 208 ? 9.321 35.878 -28.605 1.00 29.40 208 SER A C 1
ATOM 1630 O O . SER A 1 208 ? 10.208 36.733 -28.560 1.00 31.15 208 SER A O 1
ATOM 1633 N N . GLY A 1 209 ? 8.876 35.249 -27.528 1.00 25.51 209 GLY A N 1
ATOM 1634 C CA . GLY A 1 209 ? 9.269 35.658 -26.204 1.00 25.12 209 GLY A CA 1
ATOM 1635 C C . GLY A 1 209 ? 8.546 36.876 -25.680 1.00 26.11 209 GLY A C 1
ATOM 1636 O O . GLY A 1 209 ? 8.796 37.269 -24.536 1.00 22.06 209 GLY A O 1
ATOM 1637 N N . HIS A 1 210 ? 7.645 37.474 -26.466 1.00 24.16 210 HIS A N 1
ATOM 1638 C CA . HIS A 1 210 ? 6.971 38.689 -26.037 1.00 27.13 210 HIS A CA 1
ATOM 1639 C C . HIS A 1 210 ? 5.985 38.414 -24.908 1.00 29.38 210 HIS A C 1
ATOM 1640 O O . HIS A 1 210 ? 5.354 37.356 -24.837 1.00 24.21 210 HIS A O 1
ATOM 1647 N N . LEU A 1 211 ? 5.868 39.396 -24.020 1.00 22.36 211 LEU A N 1
ATOM 1648 C CA . LEU A 1 211 ? 4.907 39.343 -22.935 1.00 25.04 211 LEU A CA 1
ATOM 1649 C C . LEU A 1 211 ? 3.518 39.594 -23.489 1.00 25.63 211 LEU A C 1
ATOM 1650 O O . LEU A 1 211 ? 3.290 40.587 -24.189 1.00 28.33 211 LEU A O 1
ATOM 1655 N N . ILE A 1 212 ? 2.583 38.688 -23.220 1.00 21.06 212 ILE A N 1
ATOM 1656 C CA . ILE A 1 212 ? 1.243 38.849 -23.757 1.00 27.34 212 ILE A CA 1
ATOM 1657 C C . ILE A 1 212 ? 0.217 39.194 -22.683 1.00 25.58 212 ILE A C 1
ATOM 1658 O O . ILE A 1 212 ? -0.751 39.895 -22.984 1.00 27.01 212 ILE A O 1
ATOM 1663 N N . GLN A 1 213 ? 0.435 38.797 -21.429 1.00 24.80 213 GLN A N 1
ATOM 1664 C CA . GLN A 1 213 ? -0.475 39.182 -20.360 1.00 21.90 213 GLN A CA 1
ATOM 1665 C C . GLN A 1 213 ? 0.275 39.138 -19.032 1.00 24.23 213 GLN A C 1
ATOM 1666 O O . GLN A 1 213 ? 1.004 38.183 -18.768 1.00 23.81 213 GLN A O 1
ATOM 1672 N N . GLU A 1 214 ? 0.079 40.160 -18.198 1.00 19.79 214 GLU A N 1
ATOM 1673 C CA . GLU A 1 214 ? 0.543 40.127 -16.817 1.00 18.59 214 GLU A CA 1
ATOM 1674 C C . GLU A 1 214 ? -0.673 40.043 -15.905 1.00 19.93 214 GLU A C 1
ATOM 1675 O O . GLU A 1 214 ? -1.643 40.785 -16.095 1.00 19.97 214 GLU A O 1
ATOM 1681 N N . LEU A 1 215 ? -0.623 39.138 -14.942 1.00 20.02 215 LEU A N 1
ATOM 1682 C CA . LEU A 1 215 ? -1.693 38.939 -13.979 1.00 22.08 215 LEU A CA 1
ATOM 1683 C C . LEU A 1 215 ? -1.187 39.223 -12.574 1.00 19.88 215 LEU A C 1
ATOM 1684 O O . LEU A 1 215 ? -0.036 38.915 -12.245 1.00 19.73 215 LEU A O 1
ATOM 1689 N N . ARG A 1 216 ? -2.057 39.769 -11.722 1.00 22.92 216 ARG A N 1
ATOM 1690 C CA . ARG A 1 216 ? -1.652 40.094 -10.354 1.00 21.63 216 ARG A CA 1
ATOM 1691 C C . ARG A 1 216 ? -2.312 39.125 -9.365 1.00 18.12 216 ARG A C 1
ATOM 1692 O O . ARG A 1 216 ? -3.538 39.107 -9.214 1.00 19.60 216 ARG A O 1
ATOM 1700 N N . ARG A 1 217 ? -1.484 38.300 -8.719 1.00 16.92 217 ARG A N 1
ATOM 1701 C CA . ARG A 1 217 ? -1.962 37.371 -7.708 1.00 17.86 217 ARG A CA 1
ATOM 1702 C C . ARG A 1 217 ? -2.326 38.096 -6.423 1.00 19.82 217 ARG A C 1
ATOM 1703 O O . ARG A 1 217 ? -3.281 37.705 -5.738 1.00 19.37 217 ARG A O 1
ATOM 1711 N N . GLY A 1 218 ? -1.596 39.154 -6.090 1.00 18.81 218 GLY A N 1
ATOM 1712 C CA . GLY A 1 218 ? -1.865 39.890 -4.870 1.00 20.54 218 GLY A CA 1
ATOM 1713 C C . GLY A 1 218 ? -0.858 40.998 -4.713 1.00 25.06 218 GLY A C 1
ATOM 1714 O O . GLY A 1 218 ? 0.074 41.144 -5.510 1.00 21.74 218 GLY A O 1
ATOM 1715 N N . SER A 1 219 ? -1.073 41.805 -3.681 1.00 23.93 219 SER A N 1
ATOM 1716 C CA . SER A 1 219 ? -0.123 42.867 -3.417 1.00 24.81 219 SER A CA 1
ATOM 1717 C C . SER A 1 219 ? 1.016 42.412 -2.515 1.00 28.30 219 SER A C 1
ATOM 1718 O O . SER A 1 219 ? 2.090 43.025 -2.544 1.00 29.65 219 SER A O 1
ATOM 1721 N N . GLN A 1 220 ? 0.817 41.350 -1.729 1.00 25.95 220 GLN A N 1
ATOM 1722 C CA . GLN A 1 220 ? 1.879 40.811 -0.892 1.00 26.27 220 GLN A CA 1
ATOM 1723 C C . GLN A 1 220 ? 2.512 39.608 -1.567 1.00 20.72 220 GLN A C 1
ATOM 1724 O O . GLN A 1 220 ? 1.882 38.912 -2.358 1.00 16.88 220 GLN A O 1
ATOM 1730 N N . ALA A 1 221 ? 3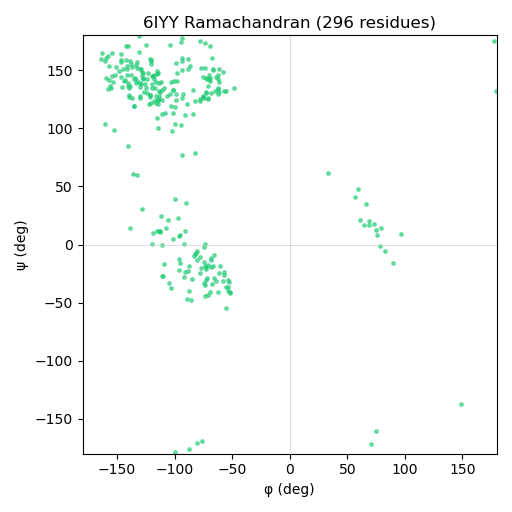.757 39.337 -1.196 1.00 18.39 221 ALA A N 1
ATOM 1731 C CA . ALA A 1 221 ? 4.465 38.187 -1.738 1.00 17.14 221 ALA A CA 1
ATOM 1732 C C . ALA A 1 221 ? 3.765 36.881 -1.381 1.00 17.10 221 ALA A C 1
ATOM 1733 O O . ALA A 1 221 ? 3.071 36.762 -0.352 1.00 20.12 221 ALA A O 1
ATOM 1735 N N . ALA A 1 222 ? 3.935 35.888 -2.249 1.00 16.36 222 ALA A N 1
ATOM 1736 C CA . ALA A 1 222 ? 3.437 34.548 -2.001 1.00 16.48 222 ALA A CA 1
ATOM 1737 C C . ALA A 1 222 ? 4.408 33.579 -2.632 1.00 14.67 222 ALA A C 1
ATOM 1738 O O . ALA A 1 222 ? 5.144 33.924 -3.559 1.00 19.93 222 ALA A O 1
ATOM 1740 N N . ASN A 1 223 ? 4.397 32.356 -2.128 1.00 15.39 223 ASN A N 1
ATOM 1741 C CA . ASN A 1 223 ? 5.189 31.279 -2.716 1.00 14.49 223 ASN A CA 1
ATOM 1742 C C . ASN A 1 223 ? 4.276 30.540 -3.687 1.00 14.95 223 ASN A C 1
ATOM 1743 O O . ASN A 1 223 ? 3.403 29.768 -3.267 1.00 15.81 223 ASN A O 1
ATOM 1748 N N . ILE A 1 224 ? 4.451 30.805 -4.985 1.00 14.03 224 ILE A N 1
ATOM 1749 C CA . ILE A 1 224 ? 3.607 30.187 -6.017 1.00 13.09 224 ILE A CA 1
ATOM 1750 C C . ILE A 1 224 ? 4.037 28.747 -6.200 1.00 16.60 224 ILE A C 1
ATOM 1751 O O . ILE A 1 224 ? 5.209 28.463 -6.481 1.00 15.23 224 ILE A O 1
ATOM 1756 N N . TYR A 1 225 ? 3.078 27.834 -6.106 1.00 12.62 225 TYR A N 1
ATOM 1757 C CA . TYR A 1 225 ? 3.383 26.418 -6.096 1.00 11.65 225 TYR A CA 1
ATOM 1758 C C . TYR A 1 225 ? 3.061 25.727 -7.414 1.00 12.79 225 TYR A C 1
ATOM 1759 O O . TYR A 1 225 ? 3.777 24.802 -7.808 1.00 14.64 225 TYR A O 1
ATOM 1768 N N . CYS A 1 226 ? 2.023 26.169 -8.112 1.00 15.18 226 CYS A N 1
ATOM 1769 C CA . CYS A 1 226 ? 1.618 25.532 -9.363 1.00 15.92 226 CYS A CA 1
ATOM 1770 C C . CYS A 1 226 ? 0.896 26.554 -10.224 1.00 15.18 226 CYS A C 1
ATOM 1771 O O . CYS A 1 226 ? 0.193 27.408 -9.697 1.00 15.51 226 CYS A O 1
ATOM 1774 N N . ILE A 1 227 ? 1.084 26.469 -11.547 1.00 11.77 227 ILE A N 1
ATOM 1775 C CA . ILE A 1 227 ? 0.309 27.244 -12.512 1.00 14.60 227 ILE A CA 1
ATOM 1776 C C . ILE A 1 227 ? -0.143 26.282 -13.604 1.00 14.35 227 ILE A C 1
ATOM 1777 O O . ILE A 1 227 ? 0.647 25.440 -14.038 1.00 12.46 227 ILE A O 1
ATOM 1782 N N . ASN A 1 228 ? -1.374 26.435 -14.102 1.00 11.97 228 ASN A N 1
ATOM 1783 C CA . ASN A 1 228 ? -1.783 25.625 -15.241 1.00 14.26 228 ASN A CA 1
ATOM 1784 C C . ASN A 1 228 ? -2.829 26.378 -16.043 1.00 13.56 228 ASN A C 1
ATOM 1785 O O . ASN A 1 228 ? -3.666 27.104 -15.490 1.00 14.71 228 ASN A O 1
ATOM 1790 N N . PHE A 1 229 ? -2.772 26.177 -17.351 1.00 13.80 229 PHE A N 1
ATOM 1791 C CA . PHE A 1 229 ? -3.748 26.696 -18.302 1.00 12.75 229 PHE A CA 1
ATOM 1792 C C . PHE A 1 229 ? -4.915 25.728 -18.429 1.00 16.48 229 PHE A C 1
ATOM 1793 O O . PHE A 1 229 ? -4.753 24.517 -18.259 1.00 14.53 229 PHE A O 1
ATOM 1801 N N . ASN A 1 230 ? -6.093 26.252 -18.789 1.00 14.95 230 ASN A N 1
ATOM 1802 C CA . ASN A 1 230 ? -7.186 25.370 -19.181 1.00 15.20 230 ASN A CA 1
ATOM 1803 C C . ASN A 1 230 ? -6.989 24.930 -20.642 1.00 19.22 230 ASN A C 1
ATOM 1804 O O . ASN A 1 230 ? -5.949 25.182 -21.260 1.00 19.39 230 ASN A O 1
ATOM 1809 N N . GLN A 1 231 ? -7.997 24.272 -21.230 1.00 20.31 231 GLN A N 1
ATOM 1810 C CA . GLN A 1 231 ? -7.752 23.567 -22.487 1.00 24.46 231 GLN A CA 1
ATOM 1811 C C . GLN A 1 231 ? -7.337 24.508 -23.620 1.00 24.74 231 GLN A C 1
ATOM 1812 O O . GLN A 1 231 ? -6.453 24.170 -24.422 1.00 23.66 231 GLN A O 1
ATOM 1818 N N . ASP A 1 232 ? -7.964 25.680 -23.724 1.00 22.47 232 ASP A N 1
ATOM 1819 C CA . ASP A 1 232 ? -7.665 26.610 -24.805 1.00 27.15 232 ASP A CA 1
ATOM 1820 C C . ASP A 1 232 ? -6.888 27.820 -24.316 1.00 29.53 232 ASP A C 1
ATOM 1821 O O . ASP A 1 232 ? -6.776 28.819 -25.043 1.00 27.43 232 ASP A O 1
ATOM 1826 N N . ALA A 1 233 ? -6.345 27.742 -23.100 1.00 22.69 233 ALA A N 1
ATOM 1827 C CA . ALA A 1 233 ? -5.539 28.797 -22.496 1.00 27.66 233 ALA A CA 1
ATOM 1828 C C . ALA A 1 233 ? -6.319 30.097 -22.329 1.00 21.78 233 ALA A C 1
ATOM 1829 O O . ALA A 1 233 ? -5.715 31.155 -22.152 1.00 24.89 233 ALA A O 1
ATOM 1831 N N . SER A 1 234 ? -7.660 30.033 -22.326 1.00 22.09 234 SER A N 1
ATOM 1832 C CA . SER A 1 234 ? -8.465 31.200 -21.975 1.00 26.72 234 SER A CA 1
ATOM 1833 C C . SER A 1 234 ? -8.419 31.514 -20.479 1.00 24.08 234 SER A C 1
ATOM 1834 O O . SER A 1 234 ? -8.704 32.659 -20.098 1.00 22.51 234 SER A O 1
ATOM 1837 N N . LEU A 1 235 ? -8.071 30.532 -19.635 1.00 17.65 235 LEU A N 1
ATOM 1838 C CA . LEU A 1 235 ? -7.941 30.706 -18.191 1.00 15.98 235 LEU A CA 1
ATOM 1839 C C . LEU A 1 235 ? -6.647 30.086 -17.692 1.00 15.94 235 LEU A C 1
ATOM 1840 O O . LEU A 1 235 ? -6.110 29.157 -18.301 1.00 20.67 235 LEU A O 1
ATOM 1845 N N . ILE A 1 236 ? -6.169 30.566 -16.532 1.00 14.93 236 ILE A N 1
ATOM 1846 C CA . ILE A 1 236 ? -5.124 29.856 -15.806 1.00 13.74 236 ILE A CA 1
ATOM 1847 C C . ILE A 1 236 ? -5.525 29.768 -14.352 1.00 14.24 236 ILE A C 1
ATOM 1848 O O . ILE A 1 236 ? -6.216 30.644 -13.825 1.00 15.18 236 ILE A O 1
ATOM 1853 N N . CYS A 1 237 ? -5.048 28.723 -13.695 1.00 12.04 237 CYS A N 1
ATOM 1854 C CA . CYS A 1 237 ? -5.185 28.625 -12.253 1.00 11.18 237 CYS A CA 1
ATOM 1855 C C . CYS A 1 237 ? -3.796 28.660 -11.642 1.00 12.78 237 CYS A C 1
ATOM 1856 O O . CYS A 1 237 ? -2.821 28.200 -12.247 1.00 14.76 237 CYS A O 1
ATOM 1859 N N . VAL A 1 238 ? -3.708 29.250 -10.454 1.00 12.65 238 VAL A N 1
ATOM 1860 C CA . VAL A 1 238 ? -2.437 29.495 -9.778 1.00 12.92 238 VAL A CA 1
ATOM 1861 C C . VAL A 1 238 ? -2.644 29.130 -8.323 1.00 14.58 238 VAL A C 1
ATOM 1862 O O . VAL A 1 238 ? -3.539 29.677 -7.669 1.00 14.45 238 VAL A O 1
ATOM 1866 N N . SER A 1 239 ? -1.786 28.263 -7.791 1.00 12.64 239 SER A N 1
ATOM 1867 C CA . SER A 1 239 ? -1.882 27.902 -6.381 1.00 12.01 239 SER A CA 1
ATOM 1868 C C . SER A 1 239 ? -0.640 28.360 -5.627 1.00 14.82 239 SER A C 1
ATOM 1869 O O . SER A 1 239 ? 0.450 28.437 -6.192 1.00 13.60 239 SER A O 1
ATOM 1872 N N . SER A 1 240 ? -0.827 28.683 -4.351 1.00 15.28 240 SER A N 1
ATOM 1873 C CA . SER A 1 240 ? 0.257 29.013 -3.436 1.00 14.22 240 SER A CA 1
ATOM 1874 C C . SER A 1 240 ? 0.540 27.850 -2.499 1.00 11.95 240 SER A C 1
ATOM 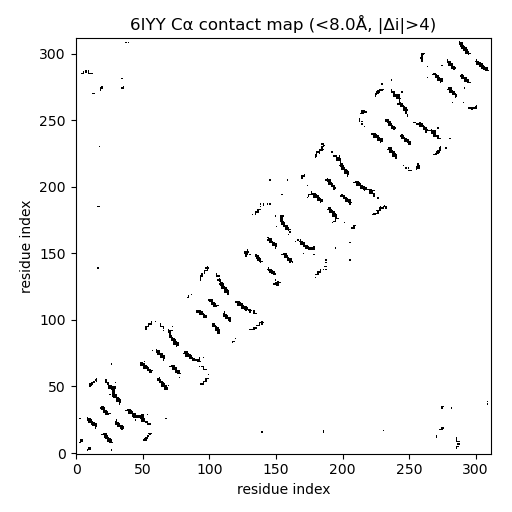1875 O O . SER A 1 240 ? -0.209 26.868 -2.423 1.00 18.64 240 SER A O 1
ATOM 1878 N N . ASP A 1 241 ? 1.631 27.988 -1.748 1.00 10.27 241 ASP A N 1
ATOM 1879 C CA . ASP A 1 241 ? 1.959 26.963 -0.778 1.00 15.16 241 ASP A CA 1
ATOM 1880 C C . ASP A 1 241 ? 1.054 27.015 0.438 1.00 16.26 241 ASP A C 1
ATOM 1881 O O . ASP A 1 241 ? 1.188 26.160 1.315 1.00 13.75 241 ASP A O 1
ATOM 1886 N N . HIS A 1 242 ? 0.132 27.973 0.506 1.00 11.57 242 HIS A N 1
ATOM 1887 C CA . HIS A 1 242 ? -0.897 27.951 1.547 1.00 12.85 242 HIS A CA 1
ATOM 1888 C C . HIS A 1 242 ? -2.188 27.333 1.049 1.00 18.85 242 HIS A C 1
ATOM 1889 O O . HIS A 1 242 ? -3.213 27.413 1.748 1.00 17.32 242 HIS A O 1
ATOM 1896 N N . GLY A 1 243 ? -2.181 26.779 -0.159 1.00 13.82 243 GLY A N 1
ATOM 1897 C CA . GLY A 1 243 ? -3.347 26.090 -0.666 1.00 15.33 243 GLY A CA 1
ATOM 1898 C C . GLY A 1 243 ? -4.424 26.994 -1.192 1.00 16.56 243 GLY A C 1
ATOM 1899 O O . GLY A 1 243 ? -5.557 26.533 -1.365 1.00 15.13 243 GLY A O 1
ATOM 1900 N N . THR A 1 244 ? -4.112 28.270 -1.420 1.00 13.29 244 THR A N 1
ATOM 1901 C CA . THR A 1 244 ? -5.043 29.183 -2.079 1.00 14.39 244 THR A CA 1
ATOM 1902 C C . THR A 1 244 ? -4.901 29.011 -3.573 1.00 16.27 244 THR A C 1
ATOM 1903 O O . THR A 1 244 ? -3.783 29.002 -4.088 1.00 15.56 244 THR A O 1
ATOM 1907 N N . VAL A 1 245 ? -6.024 28.895 -4.279 1.00 12.64 245 VAL A N 1
ATOM 1908 C CA . VAL A 1 245 ? -6.015 28.719 -5.726 1.00 8.89 245 VAL A CA 1
ATOM 1909 C C . VAL A 1 245 ? -6.774 29.885 -6.351 1.00 13.61 245 VAL A C 1
ATOM 1910 O O . VAL A 1 245 ? -7.952 30.098 -6.041 1.00 15.47 245 VAL A O 1
ATOM 1914 N N . HIS A 1 246 ? -6.099 30.640 -7.222 1.00 12.48 246 HIS A N 1
ATOM 1915 C CA . HIS A 1 246 ? -6.698 31.749 -7.956 1.00 13.73 246 HIS A CA 1
ATOM 1916 C C . HIS A 1 246 ? -7.022 31.293 -9.368 1.00 13.96 246 HIS A C 1
ATOM 1917 O O . HIS A 1 246 ? -6.244 30.555 -9.977 1.00 15.97 246 HIS A O 1
ATOM 1924 N N . ILE A 1 247 ? -8.165 31.735 -9.892 1.00 13.00 247 ILE A N 1
ATOM 1925 C CA . ILE A 1 247 ? -8.546 31.473 -11.272 1.00 16.38 247 ILE A CA 1
ATOM 1926 C C . ILE A 1 247 ? -8.610 32.806 -12.003 1.00 18.61 247 ILE A C 1
ATOM 1927 O O . ILE A 1 247 ? -9.361 33.702 -11.600 1.00 17.03 247 ILE A O 1
ATOM 1932 N N . PHE A 1 248 ? -7.812 32.938 -13.070 1.00 17.14 248 PHE A N 1
ATOM 1933 C CA . PHE A 1 248 ? -7.686 34.161 -13.856 1.00 17.05 248 PHE A CA 1
ATOM 1934 C C . PHE A 1 248 ? -8.208 34.002 -15.282 1.00 17.61 248 PHE A C 1
ATOM 1935 O O . PHE A 1 248 ? -8.030 32.964 -15.915 1.00 18.62 248 PHE A O 1
ATOM 1943 N N . ALA A 1 249 ? -8.749 35.079 -15.826 1.00 17.79 249 ALA A N 1
ATOM 1944 C CA . ALA A 1 249 ? -8.947 35.151 -17.265 1.00 27.34 249 ALA A CA 1
ATOM 1945 C C . ALA A 1 249 ? -7.595 35.471 -17.890 1.00 27.76 249 ALA A C 1
ATOM 1946 O O . ALA A 1 249 ? -6.937 36.440 -17.495 1.00 28.31 249 ALA A O 1
ATOM 1948 N N . ALA A 1 250 ? -7.137 34.631 -18.810 1.00 28.58 250 ALA A N 1
ATOM 1949 C CA . ALA A 1 250 ? -5.785 34.824 -19.318 1.00 30.59 250 ALA A CA 1
ATOM 1950 C C . ALA A 1 250 ? -5.729 35.721 -20.544 1.00 40.28 250 ALA A C 1
ATOM 1951 O O . ALA A 1 250 ? -4.679 36.321 -20.795 1.00 40.02 250 ALA A O 1
ATOM 1953 N N . GLU A 1 251 ? -6.823 35.834 -21.304 1.00 37.95 251 GLU A N 1
ATOM 1954 C CA . GLU A 1 251 ? -6.820 36.530 -22.587 1.00 37.80 251 GLU A CA 1
ATOM 1955 C C . GLU A 1 251 ? -7.699 37.768 -22.505 1.00 42.79 251 GLU A C 1
ATOM 1956 O O . GLU A 1 251 ? -8.894 37.667 -22.191 1.00 42.39 251 GLU A O 1
ATOM 1962 N N . ASP A 1 252 ? -7.108 38.925 -22.832 1.00 39.90 252 ASP A N 1
ATOM 1963 C CA . ASP A 1 252 ? -7.694 40.261 -22.744 1.00 39.23 252 ASP A CA 1
ATOM 1964 C C . ASP A 1 252 ? -8.656 40.334 -21.567 1.00 41.59 252 ASP A C 1
ATOM 1965 O O . ASP A 1 252 ? -9.855 40.584 -21.760 1.00 46.92 252 ASP A O 1
ATOM 1967 N N . PRO A 1 253 ? -8.174 40.122 -20.343 1.00 34.52 253 PRO A N 1
ATO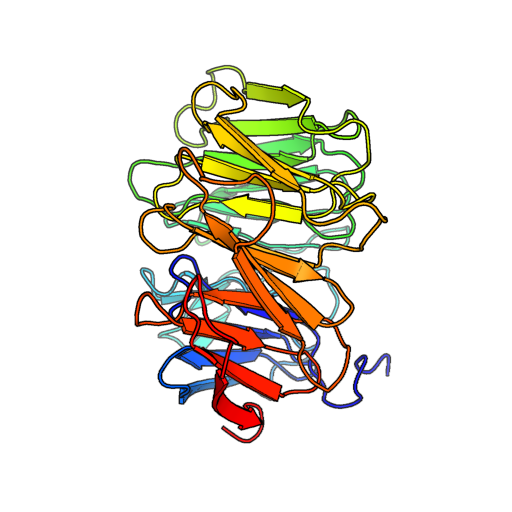M 1968 C CA . PRO A 1 253 ? -9.088 39.988 -19.203 1.00 31.28 253 PRO A CA 1
ATOM 1969 C C . PRO A 1 253 ? -9.707 41.304 -18.762 1.00 36.08 253 PRO A C 1
ATOM 1970 O O . PRO A 1 253 ? -9.123 42.383 -18.914 1.00 38.89 253 PRO A O 1
ATOM 1974 N N . LYS A 1 254 ? -10.912 41.186 -18.185 1.00 35.81 254 LYS A N 1
ATOM 1975 C CA . LYS A 1 254 ? -11.563 42.318 -17.530 1.00 38.90 254 LYS A CA 1
ATOM 1976 C C . LYS A 1 254 ? -10.639 42.985 -16.514 1.00 35.01 254 LYS A C 1
ATOM 1977 O O . LYS A 1 254 ? -10.612 44.216 -16.401 1.00 36.03 254 LYS A O 1
ATOM 1983 N N . SER A 1 255 ? -9.894 42.181 -15.746 1.00 32.29 255 SER A N 1
ATOM 1984 C CA . SER A 1 255 ? -9.065 42.628 -14.631 1.00 29.73 255 SER A CA 1
ATOM 1985 C C . SER A 1 255 ? -7.782 41.808 -14.648 1.00 30.05 255 SER A C 1
ATOM 1986 O O . SER A 1 255 ? -7.769 40.699 -15.184 1.00 31.68 255 SER A O 1
ATOM 1989 N N . LYS A 1 256 ? -6.690 42.371 -14.109 1.00 32.17 256 LYS A N 1
ATOM 1990 C CA . LYS A 1 256 ? -5.477 41.575 -13.914 1.00 30.71 256 LYS A CA 1
ATOM 1991 C C . LYS A 1 256 ? -5.572 40.680 -12.689 1.00 26.19 256 LYS A C 1
ATOM 1992 O O . LYS A 1 256 ? -4.707 39.824 -12.490 1.00 21.73 256 LYS A O 1
ATOM 1998 N N . TRP A 1 257 ? -6.586 40.867 -11.860 1.00 25.34 257 TRP A N 1
ATOM 1999 C CA . TRP A 1 257 ? -6.744 40.052 -10.668 1.00 27.03 257 TRP A CA 1
ATOM 2000 C C . TRP A 1 257 ? -7.654 38.867 -10.951 1.00 21.96 257 TRP A C 1
ATOM 2001 O O . TRP A 1 257 ? -8.506 38.909 -11.842 1.00 25.08 257 TRP A O 1
ATOM 2012 N N . SER A 1 258 ? -7.513 37.826 -10.130 1.00 21.07 258 SER A N 1
ATOM 2013 C CA . SER A 1 258 ? -8.332 36.635 -10.308 1.00 22.46 258 SER A CA 1
ATOM 2014 C C . SER A 1 258 ? -9.804 36.976 -10.116 1.00 19.47 258 SER A C 1
ATOM 2015 O O . SER A 1 258 ? -10.158 37.870 -9.340 1.00 20.38 258 SER A O 1
ATOM 2018 N N . PHE A 1 259 ? -10.672 36.289 -10.872 1.00 16.48 259 PHE A N 1
ATOM 2019 C CA . PHE A 1 259 ? -12.102 36.518 -10.702 1.00 17.78 259 PHE A CA 1
ATOM 2020 C C . PHE A 1 259 ? -12.744 35.520 -9.753 1.00 19.95 259 PHE A C 1
ATOM 2021 O O . PHE A 1 259 ? -13.869 35.772 -9.292 1.00 20.67 259 PHE A O 1
ATOM 2029 N N . SER A 1 260 ? -12.057 34.416 -9.459 1.00 17.59 260 SER A N 1
ATOM 2030 C CA . SER A 1 260 ? -12.466 33.434 -8.468 1.00 18.80 260 SER A CA 1
ATOM 2031 C C . SER A 1 260 ? -11.263 32.929 -7.708 1.00 18.16 260 SER A C 1
ATOM 2032 O O . SER A 1 260 ? -10.159 32.867 -8.244 1.00 16.60 260 SER A O 1
ATOM 2035 N N . LYS A 1 261 ? -11.498 32.538 -6.453 1.00 17.21 261 LYS A N 1
ATOM 2036 C CA . LYS A 1 261 ? -10.435 31.906 -5.693 1.00 18.92 261 LYS A CA 1
ATOM 2037 C C . LYS A 1 261 ? -11.053 30.961 -4.681 1.00 17.56 261 LYS A C 1
ATOM 2038 O O . LYS A 1 261 ? -12.197 31.163 -4.244 1.00 16.55 261 LYS A O 1
ATOM 2044 N N . PHE A 1 262 ? -10.299 29.923 -4.308 1.00 13.27 262 PHE A N 1
ATOM 2045 C CA . PHE A 1 262 ? -10.724 29.109 -3.168 1.00 14.98 262 PHE A CA 1
ATOM 2046 C C . PHE A 1 262 ? -9.502 28.745 -2.341 1.00 14.06 262 PHE A C 1
ATOM 2047 O O . PHE A 1 262 ? -8.367 28.981 -2.748 1.00 14.27 262 PHE A O 1
ATOM 2055 N N . GLN A 1 263 ? -9.734 28.169 -1.163 1.00 16.34 263 GLN A N 1
ATOM 2056 C CA . GLN A 1 263 ? -8.593 27.741 -0.356 1.00 17.38 263 GLN A CA 1
ATOM 2057 C C . GLN A 1 263 ? -8.891 26.399 0.293 1.00 15.28 263 GLN A C 1
ATOM 2058 O O . GLN A 1 263 ? -9.953 26.220 0.906 1.00 18.81 263 GLN A O 1
ATOM 2064 N N . VAL A 1 264 ? -7.971 25.453 0.121 1.00 14.15 264 VAL A N 1
ATOM 2065 C CA . VAL A 1 264 ? -8.198 24.127 0.705 1.00 19.16 264 VAL A CA 1
ATOM 2066 C C . VAL A 1 264 ? -8.037 24.217 2.217 1.00 20.30 264 VAL A C 1
ATOM 2067 O O . VAL A 1 264 ? -7.151 24.948 2.709 1.00 16.97 264 VAL A O 1
ATOM 2071 N N . PRO A 1 265 ? -8.856 23.495 2.983 1.00 19.56 265 PRO A N 1
ATOM 2072 C CA . PRO A 1 265 ? -8.930 23.733 4.432 1.00 16.98 265 PRO A CA 1
ATOM 2073 C C . PRO A 1 265 ? -7.678 23.348 5.185 1.00 15.73 265 PRO A C 1
ATOM 2074 O O . PRO A 1 265 ? -7.577 23.692 6.367 1.00 18.19 265 PRO A O 1
ATOM 2078 N N . SER A 1 266 ? -6.754 22.608 4.565 1.00 18.93 266 SER A N 1
ATOM 2079 C CA . SER A 1 266 ? -5.500 22.257 5.218 1.00 21.51 266 SER A CA 1
ATOM 2080 C C . SER A 1 266 ? -4.530 23.427 5.234 1.00 20.39 266 SER A C 1
ATOM 2081 O O . SER A 1 266 ? -3.582 23.425 6.028 1.00 20.84 266 SER A O 1
ATOM 2084 N N . GLY A 1 267 ? -4.723 24.407 4.349 1.00 15.18 267 GLY A N 1
ATOM 2085 C CA . GLY A 1 267 ? -3.809 25.529 4.353 1.00 22.69 267 GLY A CA 1
ATOM 2086 C C . GLY A 1 267 ? -2.428 25.134 3.888 1.00 18.94 267 GLY A C 1
ATOM 2087 O O . GLY A 1 267 ? -1.465 25.845 4.175 1.00 17.60 267 GLY A O 1
ATOM 2088 N N . SER A 1 268 ? -2.326 24.020 3.172 1.00 18.25 268 SER A N 1
ATOM 2089 C CA A SER A 1 268 ? -1.069 23.429 2.734 0.66 20.83 268 SER A CA 1
ATOM 2090 C CA B SER A 1 268 ? -1.079 23.408 2.738 0.34 20.68 268 SER A CA 1
ATOM 2091 C C . SER A 1 268 ? -0.925 23.475 1.217 1.00 20.88 268 SER A C 1
ATOM 2092 O O . SER A 1 268 ? -1.894 23.717 0.492 1.00 18.80 268 SER A O 1
ATOM 2097 N N . PRO A 1 269 ? 0.287 23.254 0.691 1.00 14.60 269 PRO A N 1
ATOM 2098 C CA . PRO A 1 269 ? 0.480 23.396 -0.768 1.00 12.38 269 PRO A CA 1
ATOM 2099 C C . PRO A 1 269 ? -0.357 22.406 -1.572 1.00 15.70 269 PRO A C 1
ATOM 2100 O O . PRO A 1 269 ? -0.541 21.247 -1.184 1.00 17.72 269 PRO A O 1
ATOM 2104 N N . CYS A 1 270 ? -0.868 22.871 -2.709 1.00 14.92 270 CYS A N 1
ATOM 2105 C CA A CYS A 1 270 ? -1.552 21.995 -3.645 0.23 14.81 270 CYS A CA 1
ATOM 2106 C CA B CYS A 1 270 ? -1.543 21.988 -3.639 0.77 13.46 270 CYS A CA 1
ATOM 2107 C C . CYS A 1 270 ? -1.086 22.275 -5.060 1.00 18.76 270 CYS A C 1
ATOM 2108 O O . CYS A 1 270 ? -0.730 23.408 -5.399 1.00 20.20 270 CYS A O 1
ATOM 2113 N N . ILE A 1 271 ? -1.113 21.233 -5.891 1.00 14.98 271 ILE A N 1
ATOM 2114 C CA . ILE A 1 271 ? -1.048 21.437 -7.331 1.00 11.97 271 ILE A CA 1
ATOM 2115 C C . ILE A 1 271 ? -2.481 21.623 -7.818 1.00 15.17 271 ILE A C 1
ATOM 2116 O O . ILE A 1 271 ? -3.446 21.249 -7.149 1.00 16.32 271 ILE A O 1
ATOM 2121 N N . CYS A 1 272 ? -2.626 22.230 -8.987 1.00 12.28 272 CYS A N 1
ATOM 2122 C CA . CYS A 1 272 ? -3.964 22.572 -9.450 1.00 9.95 272 CYS A CA 1
ATOM 2123 C C . CYS A 1 272 ? -4.024 22.455 -10.961 1.00 15.27 272 CYS A C 1
ATOM 2124 O O . CYS A 1 272 ? -3.053 22.759 -11.647 1.00 14.56 272 CYS A O 1
ATOM 2127 N N . ALA A 1 273 ? -5.170 22.006 -11.472 1.00 13.53 273 ALA A N 1
ATOM 2128 C CA . ALA A 1 273 ? -5.414 22.052 -12.906 1.00 9.46 273 ALA A CA 1
ATOM 2129 C C . ALA A 1 273 ? -6.913 22.100 -13.120 1.00 13.22 273 ALA A C 1
ATOM 2130 O O . ALA A 1 273 ? -7.705 21.834 -12.212 1.00 16.06 273 ALA A O 1
ATOM 2132 N N . PHE A 1 274 ? -7.307 22.465 -14.335 1.00 15.46 274 PHE A N 1
ATOM 2133 C CA . PHE A 1 274 ? -8.730 22.481 -14.640 1.00 11.26 274 PHE A CA 1
ATOM 2134 C C . PHE A 1 274 ? -9.231 21.063 -14.840 1.00 17.76 274 PHE A C 1
ATOM 2135 O O . PHE A 1 274 ? -8.525 20.207 -15.369 1.00 19.59 274 PHE A O 1
ATOM 2143 N N . GLY A 1 275 ? -10.457 20.822 -14.405 1.00 16.78 275 GLY A N 1
ATOM 2144 C CA . GLY A 1 275 ? -11.064 19.515 -14.515 1.00 16.48 275 GLY A CA 1
ATOM 2145 C C . GLY A 1 275 ? -11.519 19.212 -15.915 1.00 21.54 275 GLY A C 1
ATOM 2146 O O . GLY A 1 275 ? -11.220 19.917 -16.880 1.00 26.24 275 GLY A O 1
ATOM 2147 N N . THR A 1 276 ? -12.282 18.118 -16.018 1.00 23.05 276 THR A N 1
ATOM 2148 C CA . THR A 1 276 ? -12.781 17.663 -17.303 1.00 30.98 276 THR A CA 1
ATOM 2149 C C . THR A 1 276 ? -13.797 18.638 -17.877 1.00 35.30 276 THR A C 1
ATOM 2150 O O . THR A 1 276 ? -13.879 18.810 -19.099 1.00 31.59 276 THR A O 1
ATOM 2154 N N . GLU A 1 277 ? -14.539 19.250 -17.050 1.00 25.30 277 GLU A N 1
ATOM 2155 C CA . GLU A 1 277 ? -15.456 20.292 -17.451 1.00 24.43 277 GLU A CA 1
ATOM 2156 C C . GLU A 1 277 ? -14.842 21.670 -17.213 1.00 23.45 277 GLU A C 1
ATOM 2157 O O . GLU A 1 277 ? -14.086 21.868 -16.257 1.00 24.72 277 GLU A O 1
ATOM 2163 N N . PRO A 1 278 ? -15.191 22.639 -18.061 1.00 30.89 278 PRO A N 1
ATOM 2164 C CA . PRO A 1 278 ? -14.465 23.916 -18.068 1.00 29.42 278 PRO A CA 1
ATOM 2165 C C . PRO A 1 278 ? -14.700 24.803 -16.856 1.00 29.88 278 PRO A C 1
ATOM 2166 O O . PRO A 1 278 ? -13.885 25.704 -16.639 1.00 30.73 278 PRO A O 1
ATOM 2170 N N . ASN A 1 279 ? -15.761 24.590 -16.061 1.00 25.88 279 ASN A N 1
ATOM 2171 C CA . ASN A 1 279 ? -16.007 25.389 -14.859 1.00 19.00 279 ASN A CA 1
ATOM 2172 C C . ASN A 1 279 ? -15.504 24.724 -13.581 1.00 21.92 279 ASN A C 1
ATOM 2173 O O . ASN A 1 279 ? -16.002 25.045 -12.492 1.00 21.74 279 ASN A O 1
ATOM 2178 N N . ALA A 1 280 ? -14.547 23.808 -13.669 1.00 14.86 280 ALA A N 1
ATOM 2179 C CA . ALA A 1 280 ? -14.059 23.148 -12.463 1.00 15.89 280 ALA A CA 1
ATOM 2180 C C . ALA A 1 280 ? -12.548 23.180 -12.383 1.00 14.75 280 ALA A C 1
ATOM 2181 O O . ALA A 1 280 ? -11.865 23.157 -13.403 1.00 16.42 280 ALA A O 1
ATOM 2183 N N . VAL A 1 281 ? -12.032 23.181 -11.149 1.00 11.15 281 VAL A N 1
ATOM 2184 C CA . VAL A 1 281 ? -10.599 23.151 -10.885 1.00 12.72 281 VAL A CA 1
ATOM 2185 C C . VAL A 1 281 ? -10.338 22.033 -9.890 1.00 16.07 281 VAL A C 1
ATOM 2186 O O . VAL A 1 281 ? -11.107 21.847 -8.936 1.00 14.21 281 VAL A O 1
ATOM 2190 N N . ILE A 1 282 ? -9.274 21.281 -10.136 1.00 13.80 282 ILE A N 1
ATOM 2191 C CA . ILE A 1 282 ? -8.810 20.188 -9.283 1.00 11.58 282 ILE A CA 1
ATOM 2192 C C . ILE A 1 282 ? -7.638 20.696 -8.456 1.00 16.73 282 ILE A C 1
ATOM 2193 O O . ILE A 1 282 ? -6.737 21.344 -8.982 1.00 13.91 282 ILE A O 1
ATOM 2198 N N . ALA A 1 283 ? -7.654 20.428 -7.157 1.00 12.58 283 ALA A N 1
ATOM 2199 C CA . ALA A 1 283 ? -6.526 20.736 -6.300 1.00 10.81 283 ALA A CA 1
ATOM 2200 C C . ALA A 1 283 ? -6.135 19.444 -5.598 1.00 18.25 283 ALA A C 1
ATOM 2201 O O . ALA A 1 283 ? -7.006 18.715 -5.115 1.00 12.98 283 ALA A O 1
ATOM 2203 N N . ILE A 1 284 ? -4.839 19.156 -5.551 1.00 12.25 284 ILE A N 1
ATOM 2204 C CA . ILE A 1 284 ? -4.323 17.919 -4.984 1.00 14.49 284 ILE A CA 1
ATOM 2205 C C . ILE A 1 284 ? -3.218 18.275 -4.000 1.00 12.13 284 ILE A C 1
ATOM 2206 O O . ILE A 1 284 ? -2.267 18.977 -4.368 1.00 17.91 284 ILE A O 1
ATOM 2211 N N . CYS A 1 285 ? -3.322 17.763 -2.773 1.00 10.38 285 CYS A N 1
ATOM 2212 C CA A CYS A 1 285 ? -2.405 18.082 -1.684 0.62 11.85 285 CYS A CA 1
ATOM 2213 C CA B CYS A 1 285 ? -2.398 18.083 -1.691 0.38 12.56 285 CYS A CA 1
ATOM 2214 C C . CYS A 1 285 ? -1.568 16.865 -1.315 1.00 14.19 285 CYS A C 1
ATOM 2215 O O . CYS A 1 285 ? -2.067 15.739 -1.320 1.00 15.67 285 CYS A O 1
ATOM 2220 N N . ALA A 1 286 ? -0.290 17.104 -0.948 1.00 15.64 286 ALA A N 1
ATOM 2221 C CA . ALA A 1 286 ? 0.580 16.021 -0.495 1.00 19.26 286 ALA A CA 1
ATOM 2222 C C . ALA A 1 286 ? 0.043 15.333 0.747 1.00 17.48 286 ALA A C 1
ATOM 2223 O O . ALA A 1 286 ? 0.462 14.214 1.047 1.00 19.07 286 ALA A O 1
ATOM 2225 N N . ASP A 1 287 ? -0.866 15.963 1.482 1.00 18.86 287 ASP A N 1
ATOM 2226 C CA . ASP A 1 287 ? -1.429 15.255 2.620 1.00 17.57 287 ASP A CA 1
ATOM 2227 C C . ASP A 1 287 ? -2.406 14.170 2.196 1.00 21.92 287 ASP A C 1
ATOM 2228 O O . ASP A 1 287 ? -2.970 13.489 3.061 1.00 19.08 287 ASP A O 1
ATOM 2233 N N . GLY A 1 288 ? -2.608 13.992 0.889 1.00 16.16 288 GLY A N 1
ATOM 2234 C CA . GLY A 1 288 ? -3.436 12.916 0.392 1.00 17.63 288 GLY A CA 1
ATOM 2235 C C . GLY A 1 288 ? -4.858 13.320 0.080 1.00 17.66 288 GLY A C 1
ATOM 2236 O O . GLY A 1 288 ? -5.674 12.447 -0.239 1.00 18.24 288 GLY A O 1
ATOM 2237 N N . SER A 1 289 ? -5.167 14.609 0.108 1.00 14.85 289 SER A N 1
ATOM 2238 C CA . SER A 1 289 ? -6.519 15.078 -0.170 1.00 14.19 289 SER A CA 1
ATOM 2239 C C . SER A 1 289 ? -6.633 15.549 -1.612 1.00 12.97 289 SER A C 1
ATOM 2240 O O . SER A 1 289 ? -5.724 16.181 -2.158 1.00 18.02 289 SER A O 1
ATOM 2243 N N . TYR A 1 290 ? -7.769 15.242 -2.222 1.00 11.97 290 TYR A N 1
ATOM 2244 C CA . TYR A 1 290 ? -8.123 15.661 -3.564 1.00 11.11 290 TYR A CA 1
ATOM 2245 C C . TYR A 1 290 ? -9.397 16.487 -3.489 1.00 12.48 290 TYR A C 1
ATOM 2246 O O . TYR A 1 290 ? -10.336 16.103 -2.788 1.00 13.53 290 TYR A O 1
ATOM 2255 N N . TYR A 1 291 ? -9.452 17.589 -4.243 1.00 9.58 291 TYR A N 1
ATOM 2256 C CA . TYR A 1 291 ? -10.605 18.488 -4.237 1.00 9.58 291 TYR A CA 1
ATOM 2257 C C . TYR A 1 291 ? -10.963 18.806 -5.678 1.00 12.26 291 TYR A C 1
ATOM 2258 O O . TYR A 1 291 ? -10.081 18.977 -6.517 1.00 14.19 291 TYR A O 1
ATOM 2267 N N . LYS A 1 292 ? -12.254 18.840 -5.983 1.00 10.59 292 LYS A N 1
ATOM 2268 C CA . LYS A 1 292 ? -12.699 19.426 -7.237 1.00 10.38 292 LYS A CA 1
ATOM 2269 C C . LYS A 1 292 ? -13.659 20.530 -6.842 1.00 16.12 292 LYS A C 1
ATOM 2270 O O . LYS A 1 292 ? -14.627 20.272 -6.114 1.00 16.29 292 LYS A O 1
ATOM 2276 N N . PHE A 1 293 ? -13.348 21.758 -7.237 1.00 11.21 293 PHE A N 1
ATOM 2277 C CA . PHE A 1 293 ? -14.192 22.910 -6.956 1.00 10.87 293 PHE A CA 1
ATOM 2278 C C . PHE A 1 293 ? -14.809 23.440 -8.244 1.00 13.80 293 PHE A C 1
ATOM 2279 O O . PHE A 1 293 ? -14.138 23.531 -9.272 1.00 17.35 293 PHE A O 1
ATOM 2287 N N . LEU A 1 294 ? -16.071 23.828 -8.174 1.00 12.47 294 LEU A N 1
ATOM 2288 C CA . LEU A 1 294 ? -16.720 24.566 -9.251 1.00 18.56 294 LEU A CA 1
ATOM 2289 C C . LEU A 1 294 ? -16.510 26.063 -9.055 1.00 21.10 294 LEU A C 1
ATOM 2290 O O . LEU A 1 294 ? -16.432 26.548 -7.922 1.00 16.88 294 LEU A O 1
ATOM 2295 N N . PHE A 1 295 ? -16.481 26.810 -10.158 1.00 16.38 295 PHE A N 1
ATOM 2296 C CA . PHE A 1 295 ? -16.345 28.260 -10.053 1.00 17.44 295 PHE A CA 1
ATOM 2297 C C . PHE A 1 295 ? -17.263 28.967 -11.039 1.00 21.07 295 PHE A C 1
ATOM 2298 O O . PHE A 1 295 ? -17.706 28.401 -12.043 1.00 18.03 295 PHE A O 1
ATOM 2306 N N . ASN A 1 296 ? -17.563 30.226 -10.719 1.00 20.54 296 ASN A N 1
ATOM 2307 C CA . ASN A 1 296 ? -18.320 31.143 -11.537 1.00 22.14 296 ASN A CA 1
ATOM 2308 C C . ASN A 1 296 ? -17.724 32.522 -11.293 1.00 26.67 296 ASN A C 1
ATOM 2309 O O . ASN A 1 296 ? -17.446 32.880 -10.137 1.00 29.14 296 ASN A O 1
ATOM 2314 N N . PRO A 1 297 ? -17.510 33.314 -12.347 1.00 30.98 297 PRO A N 1
ATOM 2315 C CA . PRO A 1 297 ? -16.913 34.652 -12.148 1.00 32.72 297 PRO A CA 1
ATOM 2316 C C . PRO A 1 297 ? -17.631 35.519 -11.120 1.00 32.43 297 PRO A C 1
ATOM 2317 O O . PRO A 1 297 ? -16.968 36.311 -10.431 1.00 29.93 297 PRO A O 1
ATOM 2321 N N . LYS A 1 298 ? -18.954 35.384 -10.973 1.00 22.56 298 LYS A N 1
ATOM 2322 C CA . LYS A 1 298 ? -19.733 36.217 -10.063 1.00 27.61 298 LYS A CA 1
ATOM 2323 C C . LYS A 1 298 ? -20.285 35.430 -8.886 1.00 27.17 298 LYS A C 1
ATOM 2324 O O . LYS A 1 298 ? -21.303 35.830 -8.303 1.00 31.35 298 LYS A O 1
ATOM 2326 N N . GLY A 1 299 ? -19.652 34.312 -8.534 1.00 25.59 299 GLY A N 1
ATOM 2327 C CA . GLY A 1 299 ? -20.114 33.508 -7.424 1.00 27.44 299 GLY A CA 1
ATOM 2328 C C . GLY A 1 299 ? -18.952 32.933 -6.641 1.00 26.19 299 GLY A C 1
ATOM 2329 O O . GLY A 1 299 ? -17.792 32.993 -7.057 1.00 22.47 299 GLY A O 1
ATOM 2330 N N . GLU A 1 300 ? -19.290 32.352 -5.499 1.00 22.20 300 GLU A N 1
ATOM 2331 C CA . GLU A 1 300 ? -18.282 31.680 -4.701 1.00 17.37 300 GLU A CA 1
ATOM 2332 C C . GLU A 1 300 ? -17.963 30.334 -5.336 1.00 22.28 300 GLU A C 1
ATOM 2333 O O . GLU A 1 300 ? -18.787 29.741 -6.032 1.00 28.78 300 GLU A O 1
ATOM 2339 N N . CYS A 1 301 ? -16.750 29.872 -5.118 1.00 20.77 301 CYS A N 1
ATOM 2340 C CA . CYS A 1 301 ? -16.408 28.502 -5.462 1.00 14.70 301 CYS A CA 1
ATOM 2341 C C . CYS A 1 301 ? -17.124 27.550 -4.517 1.00 18.78 301 CYS A C 1
ATOM 2342 O O . CYS A 1 301 ? -17.275 27.847 -3.327 1.00 19.10 301 CYS A O 1
ATOM 2345 N N . ILE A 1 302 ? -17.584 26.413 -5.043 1.00 14.51 302 ILE A N 1
ATOM 2346 C CA . ILE A 1 302 ? -18.197 25.398 -4.192 1.00 13.90 302 ILE A CA 1
ATOM 2347 C C . ILE A 1 302 ? -17.539 24.055 -4.476 1.00 13.84 302 ILE A C 1
ATOM 2348 O O . ILE A 1 302 ? -17.079 23.781 -5.591 1.00 14.86 302 ILE A O 1
ATOM 2353 N N . ARG A 1 303 ? -17.506 23.197 -3.464 1.00 12.85 303 ARG A N 1
ATOM 2354 C CA . ARG A 1 303 ? -16.760 21.957 -3.597 1.00 13.97 303 ARG A CA 1
ATOM 2355 C C . ARG A 1 303 ? -17.661 20.877 -4.167 1.00 12.80 303 ARG A C 1
ATOM 2356 O O . ARG A 1 303 ? -18.663 20.505 -3.552 1.00 16.46 303 ARG A O 1
ATOM 2364 N N . ASP A 1 304 ? -17.263 20.338 -5.307 1.00 12.62 304 ASP A N 1
ATOM 2365 C CA . ASP A 1 304 ? -17.988 19.266 -5.993 1.00 15.10 304 ASP A CA 1
ATOM 2366 C C . ASP A 1 304 ? -17.557 17.896 -5.499 1.00 15.89 304 ASP A C 1
ATOM 2367 O O . ASP A 1 304 ? -18.384 16.982 -5.379 1.00 18.17 304 ASP A O 1
ATOM 2372 N N . VAL A 1 305 ? -16.262 17.717 -5.256 1.00 15.55 305 VAL A N 1
ATOM 2373 C CA . VAL A 1 305 ? -15.726 16.422 -4.863 1.00 17.86 305 VAL A CA 1
ATOM 2374 C C . VAL A 1 305 ? -14.661 16.605 -3.793 1.00 18.11 305 VAL A C 1
ATOM 2375 O O . VAL A 1 305 ? -13.810 17.505 -3.873 1.00 15.20 305 VAL A O 1
ATOM 2379 N N . TYR A 1 306 ? -14.687 15.721 -2.806 1.00 12.67 306 TYR A N 1
ATOM 2380 C CA . TYR A 1 306 ? -13.578 15.597 -1.873 1.00 11.84 306 TYR A CA 1
ATOM 2381 C C . TYR A 1 306 ? -13.190 14.128 -1.776 1.00 15.87 306 TYR A C 1
ATOM 2382 O O . TYR A 1 306 ? -14.067 13.265 -1.723 1.00 13.56 306 TYR A O 1
ATOM 2391 N N . ALA A 1 307 ? -11.893 13.827 -1.741 1.00 13.64 307 ALA A N 1
ATOM 2392 C CA . ALA A 1 307 ? -11.513 12.419 -1.626 1.00 15.31 307 ALA A CA 1
ATOM 2393 C C . ALA A 1 307 ? -10.124 12.318 -1.041 1.00 14.99 307 ALA A C 1
ATOM 2394 O O . ALA A 1 307 ? -9.304 13.220 -1.213 1.00 16.47 307 ALA A O 1
ATOM 2396 N N . GLN A 1 308 ? -9.854 11.189 -0.386 1.00 13.90 308 GLN A N 1
ATOM 2397 C CA . GLN A 1 308 ? -8.507 10.870 0.083 1.00 16.51 308 GLN A CA 1
ATOM 2398 C C . GLN A 1 308 ? -7.950 9.868 -0.911 1.00 17.84 308 GLN A C 1
ATOM 2399 O O . GLN A 1 308 ? -8.252 8.675 -0.834 1.00 20.28 308 GLN A O 1
ATOM 2405 N N . PHE A 1 309 ? -7.159 10.358 -1.870 1.00 18.70 309 PHE A N 1
ATOM 2406 C CA . PHE A 1 309 ? -6.905 9.530 -3.044 1.00 17.38 309 PHE A CA 1
ATOM 2407 C C . PHE A 1 309 ? -5.984 8.371 -2.741 1.00 18.58 309 PHE A C 1
ATOM 2408 O O . PHE A 1 309 ? -5.968 7.412 -3.516 1.00 22.51 309 PHE A O 1
ATOM 2416 N N . LEU A 1 310 ? -5.216 8.420 -1.639 1.00 16.48 310 LEU A N 1
ATOM 2417 C CA . LEU A 1 310 ? -4.363 7.271 -1.352 1.00 19.11 310 LEU A CA 1
ATOM 2418 C C . LEU A 1 310 ? -5.164 6.090 -0.833 1.00 25.24 310 LEU A C 1
ATOM 2419 O O . LEU A 1 310 ? -4.645 4.965 -0.811 1.00 28.09 310 LEU A O 1
ATOM 2424 N N . GLU A 1 311 ? -6.415 6.322 -0.422 1.00 25.75 311 GLU A N 1
ATOM 2425 C CA . GLU A 1 311 ? -7.429 5.281 -0.251 1.00 41.62 311 GLU A CA 1
ATOM 2426 C C . GLU A 1 311 ? -8.241 5.041 -1.535 1.00 49.27 311 GLU A C 1
ATOM 2427 O O . GLU A 1 311 ? -9.448 4.768 -1.472 1.00 49.86 311 GLU A O 1
ATOM 2433 N N . MET A 1 312 ? -7.595 5.135 -2.706 1.00 54.49 312 MET A N 1
ATOM 2434 C CA . MET A 1 312 ? -8.224 4.970 -4.032 1.00 56.17 312 MET A CA 1
ATOM 2435 C C . MET A 1 312 ? -9.398 5.943 -4.274 1.00 51.92 312 MET A C 1
ATOM 2436 O O . MET A 1 312 ? -9.309 6.864 -5.107 1.00 42.72 312 MET A O 1
#

Organism: Homo sapiens (NCBI:txid9606)

GO terms:
  GO:0062078 TSC1-TSC2 complex binding (F, IDA)
  GO:0080025 phosphatidylinositol-3,5-bisphosphate binding (F, IDA)
  GO:0000407 phagophore assembly site (C, IDA)
  GO:0005764 lysosome (C, IDA)
  GO:0032266 phosphatidylinositol-3-phosphate binding (F, IDA)
  GO:0009267 cellular response to starvation (P, IDA)
  GO:0000045 autophagosome assembly (P, IMP)
  GO:0005515 protein binding (F, IPI)
  GO:0005829 cytosol (C, IDA)

Secondary structure (DSSP, 8-state):
----TTSSSEEEEEE-TTSSEEEEEETTEEEEEEETTEEEEEEE---TT-EEEEEEEGGGTEEEEEETTSSEEEEEETTTTEEEEEEE-SS---EEEEETTEEEEE-SSEEEEEESSSS--EEEEEE-S--TT---EE---TT--EEEEE-SSTTEEEEEETT--SSPPEEEE--SS-EEEEEE-TTSSEEEEEESS-SEEEEEETTT--EEEEEE--SS---EEEEEE-TTSSEEEEEETTSEEEEEE-SS-S-SB-SEEEE-TT---EEEEE-SSTTEEEEEETTSEEEEEE--TTS--EEEEEEEGGG-

InterPro domains:
  IPR001680 WD40 repeat [SM00320] (174-214)
  IPR001680 WD40 repeat [SM00320] (217-258)
  IPR015943 WD40/YVTN repeat-like-containing domain superfamily [G3DSA:2.130.10.10] (15-291)
  IPR036322 WD40-repeat-containing domain superfamily [SSF50978] (6-272)
  IPR048720 PROPPIN [PF21032] (17-266)
  IPR048720 PROPPIN [PTHR11227] (5-331)

B-factor: mean 23.56, std 11.03, range [8.89, 78.53]

Sequence (312 aa):
GPGSPHGNGLLLYAGFNQDHGCFACGMENGFRVYNTDPLKEKEKQEFLEGGVGHVEEMLFRCNYLALVGGGKKKVMMIWDDLKKKTVIEIEFSTEVKAVVKLRRDRIVVVLDSMIKVFTFTHNPHQLHVFETCYNPKGLCVLCPNSNNSLLAFPGTHTGHVQLVDLASTEKPPVDIPAHEGVLSSCIALNLQGTRIATASEKGTLIRIFDTSSGHLIQELRRGSQAANIYCINFNQDASLICVSSDHGTVHIFAAEDPKSKWSFSKFQVPSGSSPCCICAFGTEPNAVIAICCADGSYYKFLFNPKGECIRDVYAQFLEM

Foldseek 3Di:
DPADPQNPQWQDKDAALQRQKMKTWGQQEIWMFGFVVTDTDDDRRHHHQIFREWYDDVVQQWIWTQGNVQFKIFIARNVVRGTQAIDGHPAGFQYWYDAPFWIWTFGQFWIWIWGPDSHTDTDDIAGADGDNNRAWDAQRDPVFGWIWGHHNQAQKIWIAGPVCRPPHIDIASHDPHHWQEWEAANVRQKIWTAHQQRQKIWIAGRPHNDTQAIAGADDGGFGWDEKYAHNVNQWMWIWTQQQKIFICGGHPGPHSYGLAIDGDPVRGTWYKDAHPDRQWMWTAGSSQKIWIWGDDSPDYIDTDDIDRSVVD